Protein AF-A0A8T6QT27-F1 (afdb_monomer_lite)

Structure (mmCIF, N/CA/C/O backbone):
data_AF-A0A8T6QT27-F1
#
_entry.id   AF-A0A8T6QT27-F1
#
loop_
_atom_site.group_PDB
_atom_site.id
_atom_site.type_symbol
_atom_site.label_atom_id
_atom_site.label_alt_id
_atom_site.label_comp_id
_atom_site.label_asym_id
_atom_site.label_entity_id
_atom_site.label_seq_id
_atom_site.pdbx_PDB_ins_code
_atom_site.Cartn_x
_atom_site.Cartn_y
_atom_site.Cartn_z
_atom_site.occupancy
_atom_site.B_iso_or_equiv
_atom_site.auth_seq_id
_atom_site.auth_comp_id
_atom_site.auth_asym_id
_atom_site.auth_atom_id
_atom_site.pdbx_PDB_model_num
ATOM 1 N N . MET A 1 1 ? -7.732 -3.650 26.384 1.00 72.56 1 MET A N 1
ATOM 2 C CA . MET A 1 1 ? -8.186 -2.260 26.116 1.00 72.56 1 MET A CA 1
ATOM 3 C C . MET A 1 1 ? -8.159 -1.444 27.414 1.00 72.56 1 MET A C 1
ATOM 5 O O . MET A 1 1 ? -8.272 -2.028 28.480 1.00 72.56 1 MET A O 1
ATOM 9 N N . LYS A 1 2 ? -7.944 -0.125 27.357 1.00 76.12 2 LYS A N 1
ATOM 10 C CA . LYS A 1 2 ? -8.018 0.830 28.473 1.00 76.12 2 LYS A CA 1
ATOM 11 C C . LYS A 1 2 ? -8.225 2.228 27.886 1.00 76.12 2 LYS A C 1
ATOM 13 O O . LYS A 1 2 ? -7.439 2.630 27.042 1.00 76.12 2 LYS A O 1
ATOM 18 N N . LEU A 1 3 ? -9.255 2.951 28.309 1.00 80.00 3 LEU A N 1
ATOM 19 C CA . LEU A 1 3 ? -9.543 4.327 27.886 1.00 80.00 3 LEU A CA 1
ATOM 20 C C . LEU A 1 3 ? -9.764 5.151 29.152 1.00 80.00 3 LEU A C 1
ATOM 22 O O . LEU A 1 3 ? -10.792 4.970 29.795 1.00 80.00 3 LEU A O 1
ATOM 26 N N . THR A 1 4 ? -8.798 5.966 29.578 1.00 79.12 4 THR A N 1
ATOM 27 C CA . THR A 1 4 ? -8.901 6.701 30.861 1.00 79.12 4 THR A CA 1
ATOM 28 C C . THR A 1 4 ? -8.690 8.197 30.746 1.00 79.12 4 THR A C 1
ATOM 30 O O . THR A 1 4 ? -9.010 8.914 31.689 1.00 79.12 4 THR A O 1
ATOM 33 N N . VAL A 1 5 ? -8.149 8.672 29.626 1.00 84.44 5 VAL A N 1
ATOM 34 C CA . VAL A 1 5 ? -7.859 10.090 29.416 1.00 84.44 5 VAL A CA 1
ATOM 35 C C . VAL A 1 5 ? -8.582 10.543 28.154 1.00 84.44 5 VAL A C 1
ATOM 37 O O . VAL A 1 5 ? -8.093 10.280 27.051 1.00 84.44 5 VAL A O 1
ATOM 40 N N . PRO A 1 6 ? -9.759 11.173 28.291 1.00 86.50 6 PRO A N 1
ATOM 41 C CA . PRO A 1 6 ? -10.411 11.817 27.166 1.00 86.50 6 PRO A CA 1
ATOM 42 C C . PRO A 1 6 ? -9.503 12.870 26.526 1.00 86.50 6 PRO A C 1
ATOM 44 O O . PRO A 1 6 ? -8.770 13.567 27.227 1.00 86.50 6 PRO A O 1
ATOM 47 N N . PHE A 1 7 ? -9.562 12.971 25.202 1.00 87.44 7 PHE A N 1
ATOM 48 C CA . PHE A 1 7 ? -8.917 14.021 24.424 1.00 87.44 7 PHE A CA 1
ATOM 49 C C . PHE A 1 7 ? -9.513 15.388 24.778 1.00 87.44 7 PHE A C 1
ATOM 51 O O . PHE A 1 7 ? -8.770 16.302 25.126 1.00 87.44 7 PHE A O 1
ATOM 58 N N . ASP A 1 8 ? -10.848 15.471 24.813 1.00 85.44 8 ASP A N 1
ATOM 59 C CA . ASP A 1 8 ? -11.592 16.618 25.330 1.00 85.44 8 ASP A CA 1
ATOM 60 C C . ASP A 1 8 ? -12.224 16.316 26.696 1.00 85.44 8 ASP A C 1
ATOM 62 O O . ASP A 1 8 ? -12.754 15.221 26.913 1.00 85.44 8 ASP A O 1
ATOM 66 N N . PRO A 1 9 ? -12.229 17.283 27.633 1.00 82.62 9 PRO A N 1
ATOM 67 C CA . PRO A 1 9 ? -12.787 17.082 28.970 1.00 82.62 9 PRO A CA 1
ATOM 68 C C . PRO A 1 9 ? -14.322 16.997 28.986 1.00 82.62 9 PRO A C 1
ATOM 70 O O . PRO A 1 9 ? -14.893 16.508 29.962 1.00 82.62 9 PRO A O 1
ATOM 73 N N . ALA A 1 10 ? -14.990 17.479 27.936 1.00 86.94 10 ALA A N 1
ATOM 74 C CA . ALA A 1 10 ? -16.438 17.413 27.773 1.00 86.94 10 ALA A CA 1
ATOM 75 C C . ALA A 1 10 ? -16.808 16.354 26.719 1.00 86.94 10 ALA A C 1
ATOM 77 O O . ALA A 1 10 ? -16.081 16.214 25.734 1.00 86.94 10 ALA A O 1
ATOM 78 N N . PRO A 1 11 ? -17.920 15.619 26.899 1.00 85.19 11 PRO A N 1
ATOM 79 C CA . PRO A 1 11 ? -18.416 14.731 25.862 1.00 85.19 11 PRO A CA 1
ATOM 80 C C . PRO A 1 11 ? -19.034 15.522 24.705 1.00 85.19 11 PRO A C 1
ATOM 82 O O . PRO A 1 11 ? -19.405 16.688 24.857 1.00 85.19 11 PRO A O 1
ATOM 85 N N . ASP A 1 12 ? -19.214 14.854 23.571 1.00 85.94 12 ASP A N 1
ATOM 86 C CA . ASP A 1 12 ? -20.030 15.364 22.476 1.00 85.94 12 ASP A CA 1
ATOM 87 C C . ASP A 1 12 ? -21.536 15.365 22.803 1.00 85.94 12 ASP A C 1
ATOM 89 O O . ASP A 1 12 ? -21.972 14.983 23.895 1.00 85.94 12 ASP A O 1
ATOM 93 N N . ALA A 1 13 ? -22.347 15.810 21.837 1.00 86.56 13 ALA A N 1
ATOM 94 C CA . ALA A 1 13 ? -23.792 15.965 21.992 1.00 86.56 13 ALA A CA 1
ATOM 95 C C . ALA A 1 13 ? -24.529 14.667 22.378 1.00 86.56 13 ALA A C 1
ATOM 97 O O . ALA A 1 13 ? -25.585 14.741 23.007 1.00 86.56 13 ALA A O 1
ATOM 98 N N . ASP A 1 14 ? -23.968 13.495 22.064 1.00 83.12 14 ASP A N 1
ATOM 99 C CA . ASP A 1 14 ? -24.562 12.194 22.388 1.00 83.12 14 ASP A CA 1
ATOM 100 C C . ASP A 1 14 ? -23.970 11.575 23.670 1.00 83.12 14 ASP A C 1
ATOM 102 O O . ASP A 1 14 ? -24.272 10.427 24.018 1.00 83.12 14 ASP A O 1
ATOM 106 N N . GLY A 1 15 ? -23.107 12.307 24.384 1.00 82.75 15 GLY A N 1
ATOM 107 C CA . GLY A 1 15 ? -22.479 11.849 25.622 1.00 82.75 15 GLY A CA 1
ATOM 108 C C . GLY A 1 15 ? -21.240 10.968 25.420 1.00 82.75 15 GLY A C 1
ATOM 109 O O . GLY A 1 15 ? -20.863 10.236 26.343 1.00 82.75 15 GLY A O 1
ATOM 110 N N . TYR A 1 16 ? -20.615 10.992 24.239 1.00 83.38 16 TYR A N 1
ATOM 111 C CA . TYR A 1 16 ? -19.397 10.228 23.958 1.00 83.38 16 TYR A CA 1
ATOM 112 C C . TYR A 1 16 ? -18.141 11.072 24.158 1.00 83.38 16 TYR A C 1
ATOM 114 O O . TYR A 1 16 ? -18.131 12.276 23.935 1.00 83.38 16 TYR A O 1
ATOM 122 N N . TYR A 1 17 ? -17.061 10.406 24.545 1.00 85.38 17 TYR A N 1
ATOM 123 C CA . TYR A 1 17 ? -15.728 10.974 24.673 1.00 85.38 17 TYR A CA 1
ATOM 124 C C . TYR A 1 17 ? -14.826 10.417 23.578 1.00 85.38 17 TYR A C 1
ATOM 126 O O . TYR A 1 17 ? -14.974 9.271 23.147 1.00 85.38 17 TYR A O 1
ATOM 134 N N . TYR A 1 18 ? -13.849 11.215 23.172 1.00 86.81 18 TYR A N 1
ATOM 135 C CA . TYR A 1 18 ? -12.804 10.791 22.252 1.00 86.81 18 TYR A CA 1
ATOM 136 C C . TYR A 1 18 ? -11.544 10.446 23.026 1.00 86.81 18 TYR A C 1
ATOM 138 O O . TYR A 1 18 ? -11.188 11.138 23.975 1.00 86.81 18 TYR A O 1
ATOM 146 N N . PHE A 1 19 ? -10.858 9.383 22.632 1.00 85.88 19 PHE A N 1
ATOM 147 C CA . PHE A 1 19 ? -9.647 8.919 23.294 1.00 85.88 19 PHE A CA 1
ATOM 148 C C . PHE A 1 19 ? -8.534 8.788 22.267 1.00 85.88 19 PHE A C 1
ATOM 150 O O . PHE A 1 19 ? -8.520 7.856 21.461 1.00 85.88 19 PHE A O 1
ATOM 157 N N . ALA A 1 20 ? -7.595 9.730 22.314 1.00 87.12 20 ALA A N 1
ATOM 158 C CA . ALA A 1 20 ? -6.450 9.745 21.420 1.00 87.12 20 ALA A CA 1
ATOM 159 C C . ALA A 1 20 ? -5.569 8.502 21.612 1.00 87.12 20 ALA A C 1
ATOM 161 O O . ALA A 1 20 ? -5.344 8.038 22.742 1.00 87.12 20 ALA A O 1
ATOM 162 N N . GLN A 1 21 ? -5.040 7.992 20.501 1.00 81.69 21 GLN A N 1
ATOM 163 C CA . GLN A 1 21 ? -3.979 6.993 20.499 1.00 81.69 21 GLN A CA 1
ATOM 164 C C . GLN A 1 21 ? -2.706 7.586 21.130 1.00 81.69 21 GLN A C 1
ATOM 166 O O . GLN A 1 21 ? -2.550 8.804 21.222 1.00 81.69 21 GLN A O 1
ATOM 171 N N . LYS A 1 22 ? -1.792 6.728 21.605 1.00 80.19 22 LYS A N 1
ATOM 172 C CA . LYS A 1 22 ? -0.480 7.115 22.174 1.00 80.19 22 LYS A CA 1
ATOM 173 C C . LYS A 1 22 ? -0.549 8.037 23.411 1.00 80.19 22 LYS A C 1
ATOM 175 O O . LYS A 1 22 ? 0.484 8.480 23.904 1.00 80.19 22 LYS A O 1
ATOM 180 N N . THR A 1 23 ? -1.738 8.280 23.967 1.00 84.94 23 THR A N 1
ATOM 181 C CA . THR A 1 23 ? -1.926 9.026 25.218 1.00 84.94 23 THR A CA 1
ATOM 182 C C . THR A 1 23 ? -1.753 8.095 26.411 1.00 84.94 23 THR A C 1
ATOM 184 O O . THR A 1 23 ? -2.409 7.058 26.498 1.00 84.94 23 THR A O 1
ATOM 187 N N . ALA A 1 24 ? -0.893 8.465 27.363 1.00 86.19 24 ALA A N 1
ATOM 188 C CA . ALA A 1 24 ? -0.682 7.680 28.575 1.00 86.19 24 ALA A CA 1
ATOM 189 C C . ALA A 1 24 ? -2.013 7.444 29.316 1.00 86.19 24 ALA A C 1
ATOM 191 O O . ALA A 1 24 ? -2.702 8.385 29.697 1.00 86.19 24 ALA A O 1
ATOM 192 N N . GLY A 1 25 ? -2.377 6.174 29.512 1.00 81.12 25 GLY A N 1
ATOM 193 C CA . GLY A 1 25 ? -3.669 5.772 30.083 1.00 81.12 25 GLY A CA 1
ATOM 194 C C . GLY A 1 25 ? -4.683 5.271 29.050 1.00 81.12 25 GLY A C 1
ATOM 195 O O . GLY A 1 25 ? -5.559 4.487 29.411 1.00 81.12 25 GLY A O 1
ATOM 196 N N . ASN A 1 26 ? -4.506 5.606 27.771 1.00 82.19 26 ASN A N 1
ATOM 197 C CA . ASN A 1 26 ? -5.257 5.026 26.664 1.00 82.19 26 ASN A CA 1
ATOM 198 C C . ASN A 1 26 ? -4.421 3.906 26.020 1.00 82.19 26 ASN A C 1
ATOM 200 O O . ASN A 1 26 ? -3.395 4.161 25.397 1.00 82.19 26 ASN A O 1
ATOM 204 N N . ALA A 1 27 ? -4.845 2.655 26.187 1.00 79.62 27 ALA A N 1
ATOM 205 C CA . ALA A 1 27 ? -4.229 1.470 25.599 1.00 79.62 27 ALA A CA 1
ATOM 206 C C . ALA A 1 27 ? -5.289 0.650 24.860 1.00 79.62 27 ALA A C 1
ATOM 208 O O . ALA A 1 27 ? -6.050 -0.115 25.451 1.00 79.62 27 ALA A O 1
ATOM 209 N N . TRP A 1 28 ? -5.354 0.815 23.553 1.00 78.50 28 TRP A N 1
ATOM 210 C CA . TRP A 1 28 ? -6.269 0.099 22.680 1.00 78.50 28 TRP A CA 1
ATOM 211 C C . TRP A 1 28 ? -5.561 -0.125 21.349 1.00 78.50 28 TRP A C 1
ATOM 213 O O . TRP A 1 28 ? -4.724 0.676 20.938 1.00 78.50 28 TRP A O 1
ATOM 223 N N . GLN A 1 29 ? -5.847 -1.259 20.730 1.00 77.06 29 GLN A N 1
ATOM 224 C CA . GLN A 1 29 ? -5.268 -1.668 19.461 1.00 77.06 29 GLN A CA 1
ATOM 225 C C . GLN A 1 29 ? -6.265 -2.583 18.768 1.00 77.06 29 GLN A C 1
ATOM 227 O O . GLN A 1 29 ? -6.989 -3.321 19.452 1.00 77.06 29 GLN A O 1
ATOM 232 N N . ALA A 1 30 ? -6.287 -2.536 17.438 1.00 83.25 30 ALA A N 1
ATOM 233 C CA . ALA A 1 30 ? -6.953 -3.551 16.641 1.00 83.25 30 ALA A CA 1
ATOM 234 C C . ALA A 1 30 ? -6.413 -4.947 16.994 1.00 83.25 30 ALA A C 1
ATOM 236 O O . ALA A 1 30 ? -5.316 -5.104 17.548 1.00 83.25 30 ALA A O 1
ATOM 237 N N . GLY A 1 31 ? -7.210 -5.968 16.689 1.00 85.88 31 GLY A N 1
ATOM 238 C CA . GLY A 1 31 ? -6.728 -7.336 16.692 1.00 85.88 31 GLY A CA 1
ATOM 239 C C . GLY A 1 31 ? -5.493 -7.429 15.804 1.00 85.88 31 GLY A C 1
ATOM 240 O O . GLY A 1 31 ? -5.445 -6.845 14.728 1.00 85.88 31 GLY A O 1
ATOM 241 N N . ASN A 1 32 ? -4.491 -8.154 16.272 1.00 89.62 32 ASN A N 1
ATOM 242 C CA . ASN A 1 32 ? -3.327 -8.518 15.485 1.00 89.62 32 ASN A CA 1
ATOM 243 C C . ASN A 1 32 ? -3.025 -9.985 15.763 1.00 89.62 32 ASN A C 1
ATOM 245 O O . ASN A 1 32 ? -3.330 -10.504 16.841 1.00 89.62 32 ASN A O 1
ATOM 249 N N . VAL A 1 33 ? -2.460 -10.648 14.768 1.00 91.00 33 VAL A N 1
ATOM 250 C CA . VAL A 1 33 ? -2.035 -12.034 14.866 1.00 91.00 33 VAL A CA 1
ATOM 251 C C . VAL A 1 33 ? -0.704 -12.158 14.149 1.00 91.00 33 VAL A C 1
ATOM 253 O O . VAL A 1 33 ? -0.487 -11.551 13.103 1.00 91.00 33 VAL A O 1
ATOM 256 N N . GLN A 1 34 ? 0.206 -12.926 14.734 1.00 90.69 34 GLN A N 1
ATOM 257 C CA . GLN A 1 34 ? 1.391 -13.351 14.013 1.00 90.69 34 GLN A CA 1
ATOM 258 C C . GLN A 1 34 ? 0.976 -14.473 13.062 1.00 90.69 34 GLN A C 1
ATOM 260 O O . GLN A 1 34 ? 0.473 -15.504 13.515 1.00 90.69 34 GLN A O 1
ATOM 265 N N . ALA A 1 35 ? 1.181 -14.274 11.761 1.00 87.44 35 ALA A N 1
ATOM 266 C CA . ALA A 1 35 ? 0.900 -15.302 10.771 1.00 87.44 35 ALA A CA 1
ATOM 267 C C . ALA A 1 35 ? 1.712 -16.574 11.079 1.00 87.44 35 ALA A C 1
ATOM 269 O O . ALA A 1 35 ? 2.922 -16.524 11.307 1.00 87.44 35 ALA A O 1
ATOM 270 N N . MET A 1 36 ? 1.024 -17.716 11.124 1.00 86.06 36 MET A N 1
ATOM 271 C CA . MET A 1 36 ? 1.624 -19.032 11.394 1.00 86.06 36 MET A CA 1
ATOM 272 C C . MET A 1 36 ? 1.970 -19.799 10.107 1.00 86.06 36 MET A C 1
ATOM 274 O O . MET A 1 36 ? 2.611 -20.846 10.168 1.00 86.06 36 MET A O 1
ATOM 278 N N . ALA A 1 37 ? 1.533 -19.279 8.962 1.00 89.69 37 ALA A N 1
ATOM 279 C CA . ALA A 1 37 ? 1.768 -19.773 7.612 1.00 89.69 37 ALA A CA 1
ATOM 280 C C . ALA A 1 37 ? 2.009 -18.567 6.681 1.00 89.69 37 ALA A C 1
ATOM 282 O O . ALA A 1 37 ? 1.710 -17.442 7.095 1.00 89.69 37 ALA A O 1
ATOM 283 N N . PRO A 1 38 ? 2.549 -18.773 5.463 1.00 92.00 38 PRO A N 1
ATOM 284 C CA . PRO A 1 38 ? 2.627 -17.713 4.463 1.00 92.00 38 PRO A CA 1
ATOM 285 C C . PRO A 1 38 ? 1.267 -17.051 4.229 1.00 92.00 38 PRO A C 1
ATOM 287 O O . PRO A 1 38 ? 0.246 -17.738 4.197 1.00 92.00 38 PRO A O 1
ATOM 290 N N . VAL A 1 39 ? 1.271 -15.728 4.084 1.00 94.81 39 VAL A N 1
ATOM 291 C CA . VAL A 1 39 ? 0.077 -14.920 3.825 1.00 94.81 39 VAL A CA 1
ATOM 292 C C . VAL A 1 39 ? -0.023 -14.662 2.326 1.00 94.81 39 VAL A C 1
ATOM 294 O O . VAL A 1 39 ? 0.933 -14.195 1.703 1.00 94.81 39 VAL A O 1
ATOM 297 N N . VAL A 1 40 ? -1.178 -14.963 1.745 1.00 96.19 40 VAL A N 1
ATOM 298 C CA . VAL A 1 40 ? -1.521 -14.517 0.393 1.00 96.19 40 VAL A CA 1
ATOM 299 C C . VAL A 1 40 ? -2.234 -13.183 0.537 1.00 96.19 40 VAL A C 1
ATOM 301 O O . VAL A 1 40 ? -3.135 -13.055 1.356 1.00 96.19 40 VAL A O 1
ATOM 304 N N . VAL A 1 41 ? -1.798 -12.174 -0.209 1.00 97.12 41 VAL A N 1
ATOM 305 C CA . VAL A 1 41 ? -2.492 -10.885 -0.237 1.00 97.12 41 VAL A CA 1
ATOM 306 C C . VAL A 1 41 ? -3.670 -10.994 -1.196 1.00 97.12 41 VAL A C 1
ATOM 308 O O . VAL A 1 41 ? -3.483 -11.333 -2.364 1.00 97.12 41 VAL A O 1
ATOM 311 N N . ASP A 1 42 ? -4.868 -10.670 -0.728 1.00 97.38 42 ASP A N 1
ATOM 312 C CA . ASP A 1 42 ? -6.071 -10.647 -1.562 1.00 97.38 42 ASP A CA 1
ATOM 313 C C . ASP A 1 42 ? -6.278 -9.285 -2.216 1.00 97.38 42 ASP A C 1
ATOM 315 O O . ASP A 1 42 ? -6.715 -9.220 -3.362 1.00 97.38 42 ASP A O 1
ATOM 319 N N . TRP A 1 43 ? -5.933 -8.202 -1.513 1.00 96.62 43 TRP A N 1
ATOM 320 C CA . TRP A 1 43 ? -6.158 -6.837 -1.985 1.00 96.62 43 TRP A CA 1
ATOM 321 C C . TRP A 1 43 ? -4.947 -5.936 -1.770 1.00 96.62 43 TRP A C 1
ATOM 323 O O . TRP A 1 43 ? -4.292 -5.976 -0.725 1.00 96.62 43 TRP A O 1
ATOM 333 N N . VAL A 1 44 ? -4.695 -5.078 -2.754 1.00 95.19 44 VAL A N 1
ATOM 334 C CA . VAL A 1 44 ? -3.728 -3.986 -2.685 1.00 95.19 44 VAL A CA 1
ATOM 335 C C . VAL A 1 44 ? -4.453 -2.665 -2.915 1.00 95.19 44 VAL A C 1
ATOM 337 O O . VAL A 1 44 ? -5.100 -2.476 -3.941 1.00 95.19 44 VAL A O 1
ATOM 340 N N . ASP A 1 45 ? -4.303 -1.761 -1.959 1.00 93.25 45 ASP A N 1
ATOM 341 C CA . ASP A 1 45 ? -4.732 -0.363 -2.024 1.00 93.25 45 ASP A CA 1
ATOM 342 C C . ASP A 1 45 ? -3.466 0.471 -2.257 1.00 93.25 45 ASP A C 1
ATOM 344 O O . ASP A 1 45 ? -2.530 0.398 -1.453 1.00 93.25 45 ASP A O 1
ATOM 348 N N . ILE A 1 46 ? -3.372 1.174 -3.387 1.00 89.25 46 ILE A N 1
ATOM 349 C CA . ILE A 1 46 ? -2.160 1.920 -3.783 1.00 89.25 46 ILE A CA 1
ATOM 350 C C . ILE A 1 46 ? -2.274 3.420 -3.475 1.00 89.25 46 ILE A C 1
ATOM 352 O O . ILE A 1 46 ? -1.330 4.179 -3.712 1.00 89.25 46 ILE A O 1
ATOM 356 N N . GLY A 1 47 ? -3.412 3.832 -2.921 1.00 82.62 47 GLY A N 1
ATOM 357 C CA . GLY A 1 47 ? -3.736 5.176 -2.492 1.00 82.62 47 GLY A CA 1
ATOM 358 C C . GLY A 1 47 ? -3.886 6.211 -3.611 1.00 82.62 47 GLY A C 1
ATOM 359 O O . GLY A 1 47 ? -3.202 6.207 -4.642 1.00 82.62 47 GLY A O 1
ATOM 360 N N . ASP A 1 48 ? -4.673 7.244 -3.299 1.00 71.25 48 ASP A N 1
ATOM 361 C CA . ASP A 1 48 ? -5.015 8.362 -4.189 1.00 71.25 48 ASP A CA 1
ATOM 362 C C . ASP A 1 48 ? -3.815 9.017 -4.899 1.00 71.25 48 ASP A C 1
ATOM 364 O O . ASP A 1 48 ? -3.907 9.530 -6.024 1.00 71.25 48 ASP A O 1
ATOM 368 N N . ALA A 1 49 ? -2.664 9.074 -4.220 1.00 69.12 49 ALA A N 1
ATOM 369 C CA . ALA A 1 49 ? -1.469 9.733 -4.737 1.00 69.12 49 ALA A CA 1
ATOM 370 C C . ALA A 1 49 ? -0.900 9.021 -5.973 1.00 69.12 49 ALA A C 1
ATOM 372 O O . ALA A 1 49 ? -0.351 9.682 -6.859 1.00 69.12 49 ALA A O 1
ATOM 373 N N . MET A 1 50 ? -1.040 7.697 -6.037 1.00 78.75 50 MET A N 1
ATOM 374 C CA . MET A 1 50 ? -0.594 6.879 -7.161 1.00 78.75 50 MET A CA 1
ATOM 375 C C . MET A 1 50 ? -1.741 6.580 -8.129 1.00 78.75 50 MET A C 1
ATOM 377 O O . MET A 1 50 ? -1.512 6.588 -9.341 1.00 78.75 50 MET A O 1
ATOM 381 N N . GLU A 1 51 ? -2.970 6.425 -7.630 1.00 72.69 51 GLU A N 1
ATOM 382 C CA . GLU A 1 51 ? -4.172 6.180 -8.439 1.00 72.69 51 GLU A CA 1
ATOM 383 C C . GLU A 1 51 ? -4.505 7.329 -9.390 1.00 72.69 51 GLU A C 1
ATOM 385 O O . GLU A 1 51 ? -4.684 7.105 -10.590 1.00 72.69 51 GLU A O 1
ATOM 390 N N . SER A 1 52 ? -4.587 8.561 -8.875 1.00 68.50 52 SER A N 1
ATOM 391 C CA . SER A 1 52 ? -5.291 9.642 -9.583 1.00 68.50 52 SER A CA 1
ATOM 392 C C . SER A 1 52 ? -4.627 11.015 -9.495 1.00 68.50 52 SER A C 1
ATOM 394 O O . SER A 1 52 ? -4.958 11.913 -10.267 1.00 68.50 52 SER A O 1
ATOM 396 N N . SER A 1 53 ? -3.662 11.212 -8.593 1.00 70.94 53 SER A N 1
ATOM 397 C CA . SER A 1 53 ? -3.016 12.520 -8.451 1.00 70.94 53 SER A CA 1
ATOM 398 C C . SER A 1 53 ? -2.036 12.811 -9.595 1.00 70.94 53 SER A C 1
ATOM 400 O O . SER A 1 53 ? -1.170 11.971 -9.870 1.00 70.94 53 SER A O 1
ATOM 402 N N . PRO A 1 54 ? -2.068 14.014 -10.206 1.00 72.38 54 PRO A N 1
ATOM 403 C CA . PRO A 1 54 ? -1.115 14.366 -11.243 1.00 72.38 54 PRO A CA 1
ATOM 404 C C . PRO A 1 54 ? 0.321 14.406 -10.749 1.00 72.38 54 PRO A C 1
ATOM 406 O O . PRO A 1 54 ? 0.664 15.201 -9.861 1.00 72.38 54 PRO A O 1
ATOM 409 N N . VAL A 1 55 ? 1.185 13.598 -11.366 1.00 80.62 55 VAL A N 1
ATOM 410 C CA . VAL A 1 55 ? 2.613 13.622 -11.050 1.00 80.62 55 VAL A CA 1
ATOM 411 C C . VAL A 1 55 ? 3.219 14.890 -11.635 1.00 80.62 55 VAL A C 1
ATOM 413 O O . VAL A 1 55 ? 3.106 15.192 -12.821 1.00 80.62 55 VAL A O 1
ATOM 416 N N . LYS A 1 56 ? 3.883 15.668 -10.782 1.00 83.12 56 LYS A N 1
ATOM 417 C CA . LYS A 1 56 ? 4.522 16.927 -11.171 1.00 83.12 56 LYS A CA 1
ATOM 418 C C . LYS A 1 56 ? 6.026 16.798 -11.026 1.00 83.12 56 LYS A C 1
ATOM 420 O O . LYS A 1 56 ? 6.523 16.462 -9.951 1.00 83.12 56 LYS A O 1
ATOM 425 N N . LEU A 1 57 ? 6.745 17.142 -12.090 1.00 87.00 57 LEU A N 1
ATOM 426 C CA . LEU A 1 57 ? 8.201 17.164 -12.088 1.00 87.00 57 LEU A CA 1
ATOM 427 C C . LEU A 1 57 ? 8.742 17.997 -10.912 1.00 87.00 57 LEU A C 1
ATOM 429 O O . LEU A 1 57 ? 8.276 19.110 -10.648 1.00 87.00 57 LEU A O 1
ATOM 433 N N . GLY A 1 58 ? 9.710 17.444 -10.179 1.00 85.62 58 GLY A N 1
ATOM 434 C CA . GLY A 1 58 ? 10.332 18.085 -9.020 1.00 85.62 58 GLY A CA 1
ATOM 435 C C . GLY A 1 58 ? 9.451 18.196 -7.769 1.00 85.62 58 GLY A C 1
ATOM 436 O O . GLY A 1 58 ? 9.925 18.708 -6.750 1.00 85.62 58 GLY A O 1
ATOM 437 N N . ARG A 1 59 ? 8.194 17.731 -7.804 1.00 85.38 59 ARG A N 1
ATOM 438 C CA . ARG A 1 59 ? 7.341 17.621 -6.614 1.00 85.38 59 ARG A CA 1
ATOM 439 C C . ARG A 1 59 ? 7.520 16.261 -5.962 1.00 85.38 59 ARG A C 1
ATOM 441 O O . ARG A 1 59 ? 7.813 15.270 -6.624 1.00 85.38 59 ARG A O 1
ATOM 448 N N . PHE A 1 60 ? 7.348 16.255 -4.646 1.00 86.75 60 PHE A N 1
ATOM 449 C CA . PHE A 1 60 ? 7.306 15.020 -3.889 1.00 86.75 60 PHE A CA 1
ATOM 450 C C . PHE A 1 60 ? 6.049 14.235 -4.245 1.00 86.75 60 PHE A C 1
ATOM 452 O O . PHE A 1 60 ? 4.965 14.814 -4.327 1.00 86.75 60 PHE A O 1
ATOM 459 N N . VAL A 1 61 ? 6.227 12.937 -4.446 1.00 85.06 61 VAL A N 1
ATOM 460 C CA . VAL A 1 61 ? 5.164 11.967 -4.679 1.00 85.06 61 VAL A CA 1
ATOM 461 C C . VAL A 1 61 ? 5.160 11.012 -3.497 1.00 85.06 61 VAL A C 1
ATOM 463 O O . VAL A 1 61 ? 6.216 10.569 -3.037 1.00 85.06 61 VAL A O 1
ATOM 466 N N . ARG A 1 62 ? 3.965 10.743 -2.979 1.00 85.88 62 ARG A N 1
ATOM 467 C CA . ARG A 1 62 ? 3.759 9.749 -1.934 1.00 85.88 62 ARG A CA 1
ATOM 468 C C . ARG A 1 62 ? 3.689 8.389 -2.616 1.00 85.88 62 ARG A C 1
ATOM 470 O O . ARG A 1 62 ? 2.813 8.180 -3.446 1.00 85.88 62 ARG A O 1
ATOM 477 N N . LEU A 1 63 ? 4.659 7.535 -2.316 1.00 89.38 63 LEU A N 1
ATOM 478 C CA . LEU A 1 63 ? 4.728 6.169 -2.821 1.00 89.38 63 LEU A CA 1
ATOM 479 C C . LEU A 1 63 ? 4.455 5.252 -1.642 1.00 89.38 63 LEU A C 1
ATOM 481 O O . LEU A 1 63 ? 5.336 5.040 -0.805 1.00 89.38 63 LEU A O 1
ATOM 485 N N . GLU A 1 64 ? 3.209 4.817 -1.542 1.00 89.5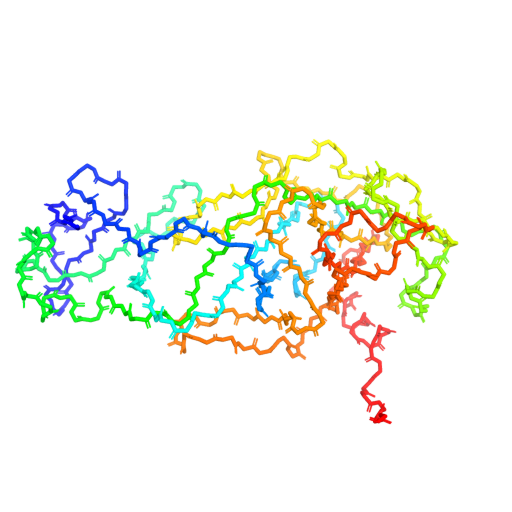0 64 GLU A N 1
ATOM 486 C CA . GLU A 1 64 ? 2.697 4.036 -0.430 1.00 89.50 64 GLU A CA 1
ATOM 487 C C . GLU A 1 64 ? 1.641 3.059 -0.925 1.00 89.50 64 GLU A C 1
ATOM 489 O O . GLU A 1 64 ? 0.940 3.351 -1.883 1.00 89.50 64 GLU A O 1
ATOM 494 N N . LEU A 1 65 ? 1.515 1.924 -0.250 1.00 92.31 65 LEU A N 1
ATOM 495 C CA . LEU A 1 65 ? 0.454 0.957 -0.488 1.00 92.31 65 LEU A CA 1
ATOM 496 C C . LEU A 1 65 ? 0.072 0.247 0.809 1.00 92.31 65 LEU A C 1
ATOM 498 O O . LEU A 1 65 ? 0.897 0.068 1.710 1.00 92.31 65 LEU A O 1
ATOM 502 N N . ALA A 1 66 ? -1.168 -0.210 0.894 1.00 94.25 66 ALA A N 1
ATOM 503 C CA . ALA A 1 66 ? -1.651 -1.083 1.947 1.00 94.25 66 ALA A CA 1
ATOM 504 C C . ALA A 1 66 ? -1.976 -2.462 1.363 1.00 94.25 66 ALA A C 1
ATOM 506 O O . ALA A 1 66 ? -2.694 -2.592 0.375 1.00 94.25 66 ALA A O 1
ATOM 507 N N . LEU A 1 67 ? -1.428 -3.500 1.992 1.00 96.12 67 LEU A N 1
ATOM 508 C CA . LEU A 1 67 ? -1.679 -4.896 1.639 1.00 96.12 67 LEU A CA 1
ATOM 509 C C . LEU A 1 67 ? -2.749 -5.449 2.567 1.00 96.12 67 LEU A C 1
ATOM 511 O O . LEU A 1 67 ? -2.662 -5.212 3.772 1.00 96.12 67 LEU A O 1
ATOM 515 N N . TYR A 1 68 ? -3.701 -6.216 2.047 1.00 96.88 68 TYR A N 1
ATOM 516 C CA . TYR A 1 68 ? -4.762 -6.812 2.848 1.00 96.88 68 TYR A CA 1
ATOM 517 C C . TYR A 1 68 ? -4.954 -8.297 2.553 1.00 96.88 68 TYR A C 1
ATOM 519 O O . TYR A 1 68 ? -4.911 -8.738 1.408 1.00 96.88 68 TYR A O 1
ATOM 527 N N . ASP A 1 69 ? -5.209 -9.035 3.626 1.00 96.12 69 ASP A N 1
ATOM 528 C CA . ASP A 1 69 ? -5.668 -10.422 3.628 1.00 96.12 69 ASP A CA 1
ATOM 529 C C . ASP A 1 69 ? -7.159 -10.436 3.992 1.00 96.12 69 ASP A C 1
ATOM 531 O O . ASP A 1 69 ? -7.592 -9.724 4.915 1.00 96.12 69 ASP A O 1
ATOM 535 N N . GLN A 1 70 ? -7.946 -11.212 3.252 1.00 95.75 70 GLN A N 1
ATOM 536 C CA . GLN A 1 70 ? -9.350 -11.460 3.518 1.00 95.75 70 GLN A CA 1
ATOM 537 C C . GLN A 1 70 ? -9.493 -12.654 4.467 1.00 95.75 70 GLN A C 1
ATOM 539 O O . GLN A 1 70 ? -9.283 -13.817 4.142 1.00 95.75 70 GLN A O 1
ATOM 544 N N . LEU A 1 71 ? -9.960 -12.357 5.671 1.00 93.94 71 LEU A N 1
ATOM 545 C CA . LEU A 1 71 ? -10.012 -13.292 6.777 1.00 93.94 71 LEU A CA 1
ATOM 546 C C . LEU A 1 71 ? -11.238 -14.210 6.712 1.00 93.94 71 LEU A C 1
ATOM 548 O O . LEU A 1 71 ? -12.380 -13.744 6.683 1.00 93.94 71 LEU A O 1
ATOM 552 N N . ASP A 1 72 ? -11.013 -15.514 6.878 1.00 92.38 72 ASP A N 1
ATOM 553 C CA . ASP A 1 72 ? -12.079 -16.492 7.154 1.00 92.38 72 ASP A CA 1
ATOM 554 C C . ASP A 1 72 ? -12.784 -16.217 8.494 1.00 92.38 72 ASP A C 1
ATOM 556 O O . ASP A 1 72 ? -13.993 -16.412 8.652 1.00 92.38 72 ASP A O 1
ATOM 560 N N . ALA A 1 73 ? -12.007 -15.782 9.489 1.00 92.38 73 ALA A N 1
ATOM 561 C CA . ALA A 1 73 ? -12.475 -15.437 10.823 1.00 92.38 73 ALA A CA 1
ATOM 562 C C . ALA A 1 73 ? -12.212 -13.946 11.083 1.00 92.38 73 ALA A C 1
ATOM 564 O O . ALA A 1 73 ? -11.051 -13.556 11.226 1.00 92.38 73 ALA A O 1
ATOM 565 N N . PRO A 1 74 ? -13.263 -13.112 11.185 1.00 93.06 74 PRO A N 1
ATOM 566 C CA . PRO A 1 74 ? -13.098 -11.681 11.383 1.00 93.06 74 PRO A CA 1
ATOM 567 C C . PRO A 1 74 ? -12.279 -11.315 12.625 1.00 93.06 74 PRO A C 1
ATOM 569 O O . PRO A 1 74 ? -12.347 -11.976 13.667 1.00 93.06 74 PRO A O 1
ATOM 572 N N . MET A 1 75 ? -11.550 -10.205 12.528 1.00 90.81 75 MET A N 1
ATOM 573 C CA . MET A 1 75 ? -10.757 -9.636 13.614 1.00 90.81 75 MET A CA 1
ATOM 574 C C . MET A 1 75 ? -11.360 -8.326 14.115 1.00 90.81 75 MET A C 1
ATOM 576 O O . MET A 1 75 ? -11.982 -7.562 13.379 1.00 90.81 75 MET A O 1
ATOM 580 N N . ARG A 1 76 ? -11.157 -8.031 15.403 1.00 88.00 76 ARG A N 1
ATOM 581 C CA . ARG A 1 76 ? -11.633 -6.779 16.001 1.00 88.00 76 ARG A CA 1
ATOM 582 C C . ARG A 1 76 ? -10.905 -5.583 15.385 1.00 88.00 76 ARG A C 1
ATOM 584 O O . ARG A 1 76 ? -9.698 -5.451 15.557 1.00 88.00 76 ARG A O 1
ATOM 591 N N . ALA A 1 77 ? -11.658 -4.658 14.815 1.00 86.88 77 ALA A N 1
ATOM 592 C CA . ALA A 1 77 ? -11.199 -3.350 14.373 1.00 86.88 77 ALA A CA 1
ATOM 593 C C . ALA A 1 77 ? -11.875 -2.229 15.177 1.00 86.88 77 ALA A C 1
ATOM 595 O O . ALA A 1 77 ? -12.820 -2.466 15.939 1.00 86.88 77 ALA A O 1
ATOM 596 N N . TYR A 1 78 ? -11.365 -1.008 15.023 1.00 84.31 78 TYR A N 1
ATOM 597 C CA . TYR A 1 78 ? -11.879 0.194 15.677 1.00 84.31 78 TYR A CA 1
ATOM 598 C C . TYR A 1 78 ? -12.260 1.223 14.623 1.00 84.31 78 TYR A C 1
ATOM 600 O O . TYR A 1 78 ? -11.547 1.394 13.639 1.00 84.31 78 TYR A O 1
ATOM 608 N N . THR A 1 79 ? -13.367 1.926 14.842 1.00 83.94 79 THR A N 1
ATOM 609 C CA . THR A 1 79 ? -13.703 3.105 14.044 1.00 83.94 79 THR A CA 1
ATOM 610 C C . THR A 1 79 ? -12.844 4.265 14.532 1.00 83.94 79 THR A C 1
ATOM 612 O O . THR A 1 79 ? -13.083 4.834 15.600 1.00 83.94 79 THR A O 1
ATOM 615 N N . MET A 1 80 ? -11.799 4.540 13.759 1.00 83.12 80 MET A N 1
ATOM 616 C CA . MET A 1 80 ? -10.850 5.621 13.984 1.00 83.12 80 MET A CA 1
ATOM 617 C C . MET A 1 80 ? -11.449 6.951 13.541 1.00 83.12 80 MET A C 1
ATOM 619 O O . MET A 1 80 ? -12.175 7.014 12.553 1.00 83.12 80 MET A O 1
ATOM 623 N N . THR A 1 81 ? -11.136 8.016 14.268 1.00 82.00 81 THR A N 1
ATOM 624 C CA . THR A 1 81 ? -11.478 9.379 13.866 1.00 82.00 81 THR A CA 1
ATOM 625 C C . THR A 1 81 ? -10.318 10.323 14.115 1.00 82.00 81 THR A C 1
ATOM 627 O O . THR A 1 81 ? -9.642 10.254 15.151 1.00 82.00 81 THR A O 1
ATOM 630 N N . GLN A 1 82 ? -10.141 11.256 13.184 1.00 84.81 82 GLN A N 1
ATOM 631 C CA . GLN A 1 82 ? -9.251 12.386 13.372 1.00 84.81 82 GLN A CA 1
ATOM 632 C C . GLN A 1 82 ? -9.843 13.281 14.466 1.00 84.81 82 GLN A C 1
ATOM 634 O O . GLN A 1 82 ? -11.029 13.609 14.437 1.00 84.81 82 GLN A O 1
ATOM 639 N N . LEU A 1 83 ? -9.036 13.618 15.467 1.00 84.38 83 LEU A N 1
ATOM 640 C CA . LEU A 1 83 ? -9.426 14.406 16.639 1.00 84.38 83 LEU A CA 1
ATOM 641 C C . LEU A 1 83 ? -8.894 15.838 16.586 1.00 84.38 83 LEU A C 1
ATOM 643 O O . LEU A 1 83 ? -9.471 16.729 17.200 1.00 84.38 83 LEU A O 1
ATOM 647 N N . SER A 1 84 ? -7.786 16.067 15.879 1.00 79.69 84 SER A N 1
ATOM 648 C CA . SER A 1 84 ? -7.226 17.403 15.680 1.00 79.69 84 SER A CA 1
ATOM 649 C C . SER A 1 84 ? -7.498 17.905 14.265 1.00 79.69 84 SER A C 1
ATOM 651 O O . SER A 1 84 ? -7.424 17.156 13.300 1.00 79.69 84 SER A O 1
ATOM 653 N N . GLU A 1 85 ? -7.723 19.209 14.114 1.00 72.56 85 GLU A N 1
ATOM 654 C CA . GLU A 1 85 ? -7.812 19.860 12.793 1.00 72.56 85 GLU A CA 1
ATOM 655 C C . GLU A 1 85 ? -6.457 19.890 12.050 1.00 72.56 85 GLU A C 1
ATOM 657 O O . GLU A 1 85 ? -6.371 20.327 10.905 1.00 72.56 85 GLU A O 1
ATOM 662 N N . GLN A 1 86 ? -5.373 19.451 12.702 1.00 63.66 86 GLN A N 1
ATOM 663 C CA . GLN A 1 86 ? -4.034 19.403 12.123 1.00 63.66 86 GLN A CA 1
ATOM 664 C C . GLN A 1 86 ? -3.828 18.089 11.372 1.00 63.66 86 GLN A C 1
ATOM 666 O O . GLN A 1 86 ? -3.937 17.018 11.960 1.00 63.66 86 GLN A O 1
ATOM 671 N N . THR A 1 87 ? -3.454 18.182 10.100 1.00 64.12 87 THR A N 1
ATOM 672 C CA . THR A 1 87 ? -3.009 17.048 9.280 1.00 64.12 87 THR A CA 1
ATOM 673 C C . THR A 1 87 ? -1.487 16.889 9.349 1.00 64.12 87 THR A C 1
ATOM 675 O O . THR A 1 87 ? -0.764 17.885 9.462 1.00 64.12 87 THR A O 1
ATOM 678 N N . GLY A 1 88 ? -0.976 15.664 9.205 1.00 62.19 88 GLY A N 1
ATOM 679 C CA . GLY A 1 88 ? 0.465 15.389 9.114 1.00 62.19 88 GLY A CA 1
ATOM 680 C C . GLY A 1 88 ? 1.087 14.882 10.426 1.00 62.19 88 GLY A C 1
ATOM 681 O O . GLY A 1 88 ? 0.415 14.212 11.199 1.00 62.19 88 GLY A O 1
ATOM 682 N N . PRO A 1 89 ? 2.368 15.172 10.732 1.00 58.88 89 PRO A N 1
ATOM 683 C CA . PRO A 1 89 ? 3.082 14.525 11.847 1.00 58.88 89 PRO A CA 1
ATOM 684 C C . PRO A 1 89 ? 2.487 14.753 13.248 1.00 58.88 89 PRO A C 1
ATOM 686 O O . PRO A 1 89 ? 2.787 14.000 14.172 1.00 58.88 89 PRO A O 1
ATOM 689 N N . ASN A 1 90 ? 1.668 15.796 13.407 1.00 70.06 90 ASN A N 1
ATOM 690 C CA . ASN A 1 90 ? 0.985 16.145 14.658 1.00 70.06 90 ASN A CA 1
ATOM 691 C C . ASN A 1 90 ? -0.511 15.790 14.628 1.00 70.06 90 ASN A C 1
ATOM 693 O O . ASN A 1 90 ? -1.286 16.274 15.456 1.00 70.06 90 ASN A O 1
ATOM 697 N N . GLU A 1 91 ? -0.929 14.993 13.648 1.00 78.56 91 GLU A N 1
ATOM 698 C CA . GLU A 1 91 ? -2.290 14.497 13.548 1.00 78.56 91 GLU A CA 1
ATOM 699 C C . GLU A 1 91 ? -2.606 13.596 14.740 1.00 78.56 91 GLU A C 1
ATOM 701 O O . GLU A 1 91 ? -1.851 12.685 15.095 1.00 78.56 91 GLU A O 1
ATOM 706 N N . VAL A 1 92 ? -3.734 13.878 15.388 1.00 84.38 92 VAL A N 1
ATOM 707 C CA . VAL A 1 92 ? -4.211 13.102 16.524 1.00 84.38 92 VAL A CA 1
ATOM 708 C C . VAL A 1 92 ? -5.386 12.276 16.053 1.00 84.38 92 VAL A C 1
ATOM 710 O O . VAL A 1 92 ? -6.415 12.817 15.668 1.00 84.38 92 VAL A O 1
ATOM 713 N N . GLN A 1 93 ? -5.231 10.964 16.123 1.00 85.19 93 GLN A N 1
ATOM 714 C CA . GLN A 1 93 ? -6.252 9.989 15.777 1.00 85.19 93 GLN A CA 1
ATOM 715 C C . GLN A 1 93 ? -6.691 9.249 17.041 1.00 85.19 93 GLN A C 1
ATOM 717 O O . GLN A 1 93 ? -5.905 9.047 17.977 1.00 85.19 93 GLN A O 1
ATOM 722 N N . GLY A 1 94 ? -7.957 8.854 17.106 1.00 86.31 94 GLY A N 1
ATOM 723 C CA . GLY A 1 94 ? -8.478 8.167 18.276 1.00 86.31 94 GLY A CA 1
ATOM 724 C C . GLY A 1 94 ? -9.816 7.495 18.062 1.00 86.31 94 GLY A C 1
ATOM 725 O O . GLY A 1 94 ? -10.322 7.404 16.950 1.00 86.31 94 GLY A O 1
ATOM 726 N N . VAL A 1 95 ? -10.380 7.011 19.163 1.00 84.81 95 VAL A N 1
ATOM 727 C CA . VAL A 1 95 ? -11.645 6.273 19.164 1.00 84.81 95 VAL A CA 1
ATOM 728 C C . VAL A 1 95 ? -12.698 7.004 19.979 1.00 84.81 95 VAL A C 1
ATOM 730 O O . VAL A 1 95 ? -12.399 7.597 21.018 1.00 84.81 95 VAL A O 1
ATOM 733 N N . ARG A 1 96 ? -13.946 6.935 19.518 1.00 84.69 96 ARG A N 1
ATOM 734 C CA . ARG A 1 96 ? -15.115 7.501 20.196 1.00 84.69 96 ARG A CA 1
ATOM 735 C C . ARG A 1 96 ? -15.766 6.445 21.089 1.00 84.69 96 ARG A C 1
ATOM 737 O O . ARG A 1 96 ? -16.170 5.402 20.587 1.00 84.69 96 ARG A O 1
ATOM 744 N N . ALA A 1 97 ? -15.897 6.693 22.391 1.00 79.31 97 ALA A N 1
ATOM 745 C CA . ALA A 1 97 ? -16.505 5.763 23.352 1.00 79.31 97 ALA A CA 1
ATOM 746 C C . ALA A 1 97 ? -17.231 6.505 24.490 1.00 79.31 97 ALA A C 1
ATOM 748 O O . ALA A 1 97 ? -16.871 7.626 24.840 1.00 79.31 97 ALA A O 1
ATOM 749 N N . LYS A 1 98 ? -18.251 5.896 25.106 1.00 76.00 98 LYS A N 1
ATOM 750 C CA . LYS A 1 98 ? -18.927 6.498 26.273 1.00 76.00 98 LYS A CA 1
ATOM 751 C C . LYS A 1 98 ? -18.029 6.466 27.514 1.00 76.00 98 LYS A C 1
ATOM 753 O O . LYS A 1 98 ? -17.214 5.565 27.681 1.00 76.00 98 LYS A O 1
ATOM 758 N N . GLN A 1 99 ? -18.209 7.410 28.444 1.00 63.69 99 GLN A N 1
ATOM 759 C CA . GLN A 1 99 ? -17.432 7.403 29.697 1.00 63.69 99 GLN A CA 1
ATOM 760 C C . GLN A 1 99 ? -17.751 6.208 30.591 1.00 63.69 99 GLN A C 1
ATOM 762 O O . GLN A 1 99 ? -16.896 5.752 31.334 1.00 63.69 99 GLN A O 1
ATOM 767 N N . SER A 1 100 ? -18.971 5.677 30.528 1.00 62.16 100 SER A N 1
ATOM 768 C CA . SER A 1 100 ? -19.322 4.436 31.229 1.00 62.16 100 SER A CA 1
ATOM 769 C C . SER A 1 100 ? -18.497 3.233 30.750 1.00 62.16 100 SER A C 1
ATOM 771 O O . SER A 1 100 ? -18.436 2.229 31.445 1.00 62.16 100 SER A O 1
ATOM 773 N N . SER A 1 101 ? -17.837 3.351 29.595 1.00 55.78 101 SER A N 1
ATOM 774 C CA . SER A 1 101 ? -16.899 2.386 29.009 1.00 55.78 101 SER A CA 1
ATOM 775 C C . SER A 1 101 ? -15.451 2.576 29.504 1.00 55.78 101 SER A C 1
ATOM 777 O O . SER A 1 101 ? -14.537 1.862 29.083 1.00 55.78 101 SER A O 1
ATOM 779 N N . VAL A 1 102 ? -15.207 3.556 30.381 1.00 52.72 102 VAL A N 1
ATOM 780 C CA . VAL A 1 102 ? -13.905 3.839 31.002 1.00 52.72 102 VAL A CA 1
ATOM 781 C C . VAL A 1 102 ? -13.614 2.753 32.038 1.00 52.72 102 VAL A C 1
ATOM 783 O O . VAL A 1 102 ? -14.393 2.542 32.962 1.00 52.72 102 VAL A O 1
ATOM 786 N N . ASN A 1 103 ? -12.461 2.089 31.899 1.00 53.84 103 ASN A N 1
ATOM 787 C CA . ASN A 1 103 ? -12.014 0.903 32.659 1.00 53.84 103 ASN A CA 1
ATOM 788 C C . ASN A 1 103 ? -12.525 -0.474 32.183 1.00 53.84 103 ASN A C 1
ATOM 790 O O . ASN A 1 103 ? -12.572 -1.407 32.985 1.00 53.84 103 ASN A O 1
ATOM 794 N N . ILE A 1 104 ? -12.809 -0.667 30.888 1.00 52.47 104 ILE A N 1
ATOM 795 C CA . ILE A 1 104 ? -12.917 -2.027 30.322 1.00 52.47 104 ILE A CA 1
ATOM 796 C C . ILE A 1 104 ? -11.530 -2.684 30.334 1.00 52.47 104 ILE A C 1
ATOM 798 O O . ILE A 1 104 ? -10.771 -2.583 29.377 1.00 52.47 104 ILE A O 1
ATOM 802 N N . THR A 1 105 ? -11.181 -3.369 31.420 1.00 51.28 105 THR A N 1
ATOM 803 C CA . THR A 1 105 ? -10.267 -4.518 31.349 1.00 51.28 105 THR A CA 1
ATOM 804 C C . THR A 1 105 ? -10.967 -5.590 30.515 1.00 51.28 105 THR A C 1
ATOM 806 O O . THR A 1 105 ? -12.149 -5.820 30.731 1.00 51.28 105 THR A O 1
ATOM 809 N N . GLU A 1 106 ? -10.266 -6.242 29.584 1.00 49.06 106 GLU A N 1
ATOM 810 C CA . GLU A 1 106 ? -10.773 -7.159 28.532 1.00 49.06 106 GLU A CA 1
ATOM 811 C C . GLU A 1 106 ? -11.748 -8.290 28.942 1.00 49.06 106 GLU A C 1
ATOM 813 O O . GLU A 1 106 ? -12.222 -9.013 28.075 1.00 49.06 106 GLU A O 1
ATOM 818 N N . ASN A 1 107 ? -12.096 -8.412 30.225 1.00 45.66 107 ASN A N 1
ATOM 819 C CA . ASN A 1 107 ? -12.988 -9.417 30.799 1.00 45.66 107 ASN A CA 1
ATOM 820 C C . ASN A 1 107 ? -14.355 -8.889 31.280 1.00 45.66 107 ASN A C 1
ATOM 822 O O . ASN A 1 107 ? -15.120 -9.675 31.840 1.00 45.66 107 ASN A O 1
ATOM 826 N N . SER A 1 108 ? -14.696 -7.602 31.128 1.00 44.88 108 SER A N 1
ATOM 827 C CA . SER A 1 108 ? -16.071 -7.161 31.410 1.00 44.88 108 SER A CA 1
ATOM 828 C C . SER A 1 108 ? -16.948 -7.429 30.188 1.00 44.88 108 SER A C 1
ATOM 830 O O . SER A 1 108 ? -16.677 -6.935 29.099 1.00 44.88 108 SER A O 1
ATOM 832 N N . GLY A 1 109 ? -18.021 -8.203 30.355 1.00 46.03 109 GLY A N 1
ATOM 833 C CA . GLY A 1 109 ? -19.040 -8.454 29.326 1.00 46.03 109 GLY A CA 1
ATOM 834 C C . GLY A 1 109 ? -19.830 -7.212 28.878 1.00 46.03 109 GLY A C 1
ATOM 835 O O . GLY A 1 109 ? -20.916 -7.362 28.333 1.00 46.03 109 GLY A O 1
ATOM 836 N N . ASP A 1 110 ? -19.303 -6.004 29.087 1.00 49.00 110 ASP A N 1
ATOM 837 C CA . ASP A 1 110 ? -19.885 -4.716 28.696 1.00 49.00 110 ASP A CA 1
ATOM 838 C C . ASP A 1 110 ? -19.547 -4.384 27.234 1.00 49.00 110 ASP A C 1
ATOM 840 O O . ASP A 1 110 ? -18.967 -3.346 26.910 1.00 49.00 110 ASP A O 1
ATOM 844 N N . ILE A 1 111 ? -19.910 -5.289 26.324 1.00 47.06 111 ILE A N 1
ATOM 845 C CA . ILE A 1 111 ? -19.834 -5.049 24.875 1.00 47.06 111 ILE A CA 1
ATOM 846 C C . ILE A 1 111 ? -20.735 -3.872 24.458 1.00 47.06 111 ILE A C 1
ATOM 848 O O . ILE A 1 111 ? -20.363 -3.110 23.566 1.00 47.06 111 ILE A O 1
ATOM 852 N N . ASP A 1 112 ? -21.846 -3.645 25.169 1.00 43.66 112 ASP A N 1
ATOM 853 C CA . ASP A 1 112 ? -22.780 -2.536 24.919 1.00 43.66 112 ASP A CA 1
ATOM 854 C C . ASP A 1 112 ? -22.114 -1.152 25.062 1.00 43.66 112 ASP A C 1
ATOM 856 O O . ASP A 1 112 ? -22.534 -0.170 24.442 1.00 43.66 112 ASP A O 1
ATOM 860 N N . ALA A 1 113 ? -21.022 -1.072 25.826 1.00 50.31 113 ALA A N 1
ATOM 861 C CA . ALA A 1 113 ? -20.248 0.140 26.065 1.00 50.31 113 ALA A CA 1
ATOM 862 C C . ALA A 1 113 ? -19.307 0.504 24.886 1.00 50.31 113 ALA A C 1
ATOM 864 O O . ALA A 1 113 ? -18.794 1.623 24.823 1.00 50.31 113 ALA A O 1
ATOM 865 N N . LEU A 1 114 ? -19.102 -0.410 23.931 1.00 55.00 114 LEU A N 1
ATOM 866 C CA . LEU A 1 114 ? -18.276 -0.230 22.724 1.00 55.00 114 LEU A CA 1
ATOM 867 C C . LEU A 1 114 ? -19.109 -0.130 21.437 1.00 55.00 114 LEU A C 1
ATOM 869 O O . LEU A 1 114 ? -18.555 -0.160 20.333 1.00 55.00 114 LEU A O 1
ATOM 873 N N . THR A 1 115 ? -20.434 -0.034 21.563 1.00 53.47 115 THR A N 1
ATOM 874 C CA . THR A 1 115 ? -21.344 0.058 20.419 1.00 53.47 115 THR A CA 1
ATOM 875 C C . THR A 1 115 ? -21.018 1.306 19.591 1.00 53.47 115 THR A C 1
ATOM 877 O O . THR A 1 115 ? -21.127 2.431 20.083 1.00 53.47 115 THR A O 1
ATOM 880 N N . GLY A 1 116 ? -20.589 1.100 18.340 1.00 61.62 116 GLY A N 1
ATOM 881 C CA . GLY A 1 116 ? -20.122 2.153 17.426 1.00 61.62 116 GLY A CA 1
ATOM 882 C C . GLY A 1 116 ? -18.617 2.460 17.487 1.00 61.62 116 GLY A C 1
ATOM 883 O O . GLY A 1 116 ? -18.126 3.191 16.638 1.00 61.62 116 GLY A O 1
ATOM 884 N N . THR A 1 117 ? -17.877 1.893 18.446 1.00 75.06 117 THR A N 1
ATOM 885 C CA . THR A 1 117 ? -16.419 2.074 18.599 1.00 75.06 117 THR A CA 1
ATOM 886 C C . THR A 1 117 ? -15.622 0.963 17.921 1.00 75.06 117 THR A C 1
ATOM 888 O O . THR A 1 117 ? -14.530 1.200 17.411 1.00 75.06 117 THR A O 1
ATOM 891 N N . THR A 1 118 ? -16.148 -0.264 17.951 1.00 81.56 118 THR A N 1
ATOM 892 C CA . THR A 1 118 ? -15.490 -1.450 17.388 1.00 81.56 118 THR A CA 1
ATOM 893 C C . THR A 1 118 ? -16.372 -2.141 16.368 1.00 81.56 118 THR A C 1
ATOM 895 O O . THR A 1 118 ? -17.598 -2.015 16.399 1.00 81.56 118 THR A O 1
ATOM 898 N N . TYR A 1 119 ? -15.741 -2.900 15.483 1.00 84.69 119 TYR A N 1
ATOM 899 C CA . TYR A 1 119 ? -16.422 -3.774 14.543 1.00 84.69 119 TYR A CA 1
ATOM 900 C C . TYR A 1 119 ? -15.610 -5.038 14.275 1.00 84.69 119 TYR A C 1
ATOM 902 O O . TYR A 1 119 ? -14.432 -5.114 14.620 1.00 84.69 119 TYR A O 1
ATOM 910 N N . GLN A 1 120 ? -16.260 -6.048 13.704 1.00 89.50 120 GLN A N 1
ATOM 911 C CA . GLN A 1 120 ? -15.582 -7.232 13.186 1.00 89.50 120 GLN A CA 1
ATOM 912 C C . GLN A 1 120 ? -15.207 -6.951 11.735 1.00 89.50 120 GLN A C 1
ATOM 914 O O . GLN A 1 120 ? -16.094 -6.742 10.910 1.00 89.50 120 GLN A O 1
ATOM 919 N N . SER A 1 121 ? -13.910 -6.871 11.461 1.00 91.19 121 SER A N 1
ATOM 920 C CA . SER A 1 121 ? -13.365 -6.686 10.122 1.00 91.19 121 SER A CA 1
ATOM 921 C C . SER A 1 121 ? -13.075 -8.042 9.504 1.00 91.19 121 SER A C 1
ATOM 923 O O . SER A 1 121 ? -12.401 -8.864 10.124 1.00 91.19 121 SER A O 1
ATOM 925 N N . SER A 1 122 ? -13.544 -8.255 8.279 1.00 95.12 122 SER A N 1
ATOM 926 C CA . SER A 1 122 ? -13.151 -9.406 7.461 1.00 95.12 122 SER A CA 1
ATOM 927 C C . SER A 1 122 ? -11.819 -9.185 6.742 1.00 95.12 122 SER A C 1
ATOM 929 O O . SER A 1 122 ? -11.414 -10.035 5.968 1.00 95.12 122 SER A O 1
ATOM 931 N N . PHE A 1 123 ? -11.143 -8.060 6.981 1.00 94.62 123 PHE A N 1
ATOM 932 C CA . PHE A 1 123 ? -9.866 -7.721 6.360 1.00 94.62 123 PHE A CA 1
ATOM 933 C C . PHE A 1 123 ? -8.838 -7.331 7.421 1.00 94.62 123 PHE A C 1
ATOM 935 O O . PHE A 1 123 ? -9.168 -6.621 8.382 1.00 94.62 123 PHE A O 1
ATOM 942 N N . ALA A 1 124 ? -7.592 -7.759 7.235 1.00 94.00 124 ALA A N 1
ATOM 943 C CA . ALA A 1 124 ? -6.450 -7.318 8.031 1.00 94.00 124 ALA A CA 1
ATOM 944 C C . ALA A 1 124 ? -5.349 -6.773 7.127 1.00 94.00 124 ALA A C 1
ATOM 946 O O . ALA A 1 124 ? -5.037 -7.367 6.100 1.00 94.00 124 ALA A O 1
ATOM 947 N N . THR A 1 125 ? -4.722 -5.669 7.540 1.00 95.00 125 THR A N 1
ATOM 948 C CA . THR A 1 125 ? -3.534 -5.164 6.847 1.00 95.00 125 THR A CA 1
ATOM 949 C C . THR A 1 125 ? -2.342 -6.082 7.099 1.00 95.00 125 THR A C 1
ATOM 951 O O . THR A 1 125 ? -2.060 -6.418 8.254 1.00 95.00 125 THR A O 1
ATOM 954 N N . VAL A 1 126 ? -1.612 -6.433 6.047 1.00 95.19 126 VAL A N 1
ATOM 955 C CA . VAL A 1 126 ? -0.474 -7.355 6.083 1.00 95.19 126 VAL A CA 1
ATOM 956 C C . VAL A 1 126 ? 0.831 -6.588 6.295 1.00 95.19 126 VAL A C 1
ATOM 958 O O . VAL A 1 126 ? 1.116 -5.598 5.623 1.00 95.19 126 VAL A O 1
ATOM 961 N N . TYR A 1 127 ? 1.650 -7.063 7.236 1.00 93.19 127 TYR A N 1
ATOM 962 C CA . TYR A 1 127 ? 2.989 -6.532 7.491 1.00 93.19 127 TYR A CA 1
ATOM 963 C C . TYR A 1 127 ? 4.030 -7.241 6.622 1.00 93.19 127 TYR A C 1
ATOM 965 O O . TYR A 1 127 ? 4.286 -8.429 6.816 1.00 93.19 127 TYR A O 1
ATOM 973 N N . ALA A 1 128 ? 4.638 -6.502 5.689 1.00 91.06 128 ALA A N 1
ATOM 974 C CA . ALA A 1 128 ? 5.596 -7.006 4.703 1.00 91.06 128 ALA A CA 1
ATOM 975 C C . ALA A 1 128 ? 6.920 -6.207 4.756 1.00 91.06 128 ALA A C 1
ATOM 977 O O . ALA A 1 128 ? 7.226 -5.427 3.857 1.00 91.06 128 ALA A O 1
ATOM 978 N N . PRO A 1 129 ? 7.736 -6.385 5.812 1.00 83.25 129 PRO A N 1
ATOM 979 C CA . PRO A 1 129 ? 8.843 -5.479 6.133 1.00 83.25 129 PRO A CA 1
ATOM 980 C C . PRO A 1 129 ? 10.028 -5.515 5.168 1.00 83.25 129 PRO A C 1
ATOM 982 O O . PRO A 1 129 ? 10.904 -4.664 5.282 1.00 83.25 129 PRO A O 1
ATOM 985 N N . MET A 1 130 ? 10.096 -6.513 4.285 1.00 87.00 130 MET A N 1
ATOM 986 C CA . MET A 1 130 ? 11.159 -6.636 3.280 1.00 87.00 130 MET A CA 1
ATOM 987 C C . MET A 1 130 ? 10.625 -6.443 1.861 1.00 87.00 130 MET A C 1
ATOM 989 O O . MET A 1 130 ? 11.262 -6.888 0.918 1.00 87.00 130 MET A O 1
ATOM 993 N N . MET A 1 131 ? 9.444 -5.838 1.702 1.00 90.88 131 MET A N 1
ATOM 994 C CA . MET A 1 131 ? 9.016 -5.375 0.387 1.00 90.88 131 MET A CA 1
ATOM 995 C C . MET A 1 131 ? 9.992 -4.302 -0.103 1.00 90.88 131 MET A C 1
ATOM 997 O O . MET A 1 131 ? 10.405 -3.443 0.680 1.00 90.88 131 MET A O 1
ATOM 1001 N N . GLU A 1 132 ? 10.349 -4.344 -1.380 1.00 91.50 132 GLU A N 1
ATOM 1002 C CA . GLU A 1 132 ? 11.316 -3.423 -1.977 1.00 91.50 132 GLU A CA 1
ATOM 1003 C C . GLU A 1 132 ? 10.645 -2.535 -3.028 1.00 91.50 132 GLU A C 1
ATOM 1005 O O . GLU A 1 132 ? 9.596 -2.876 -3.574 1.00 91.50 132 GLU A O 1
ATOM 1010 N N . LEU A 1 133 ? 11.234 -1.362 -3.268 1.00 94.12 133 LEU A N 1
ATOM 1011 C CA . LEU A 1 133 ? 10.770 -0.378 -4.242 1.00 94.12 133 LEU A CA 1
ATOM 1012 C C . LEU A 1 133 ? 11.847 -0.190 -5.305 1.00 94.12 133 LEU A C 1
ATOM 1014 O O . LEU A 1 133 ? 12.950 0.243 -4.981 1.00 94.12 133 LEU A O 1
ATOM 1018 N N . THR A 1 134 ? 11.465 -0.391 -6.561 1.00 95.38 134 THR A N 1
ATOM 1019 C CA . THR A 1 134 ? 12.302 -0.121 -7.732 1.00 95.38 134 THR A CA 1
ATOM 1020 C C . THR A 1 134 ? 11.581 0.849 -8.655 1.00 95.38 134 THR A C 1
ATOM 1022 O O . THR A 1 134 ? 10.418 0.639 -9.010 1.00 95.38 134 THR A O 1
ATOM 1025 N N . ILE A 1 135 ? 12.265 1.908 -9.093 1.00 95.81 135 ILE A N 1
ATOM 1026 C CA . ILE A 1 135 ? 11.737 2.851 -10.082 1.00 95.81 135 ILE A CA 1
ATOM 1027 C C . ILE A 1 135 ? 12.686 2.928 -11.266 1.00 95.81 135 ILE A C 1
ATOM 1029 O O . ILE A 1 135 ? 13.805 3.415 -11.146 1.00 95.81 135 ILE A O 1
ATOM 1033 N N . GLN A 1 136 ? 12.219 2.524 -12.444 1.00 95.12 136 GLN A N 1
ATOM 1034 C CA . GLN A 1 136 ? 13.015 2.567 -13.669 1.00 95.12 136 GLN A CA 1
ATOM 1035 C C . GLN A 1 136 ? 12.366 3.458 -14.714 1.00 95.12 136 GLN A C 1
ATOM 1037 O O . GLN A 1 136 ? 11.152 3.458 -14.904 1.00 95.12 136 GLN A O 1
ATOM 1042 N N . LYS A 1 137 ? 13.194 4.224 -15.421 1.00 93.31 137 LYS A N 1
ATOM 1043 C CA . LYS A 1 137 ? 12.745 5.066 -16.529 1.00 93.31 137 LYS A CA 1
ATOM 1044 C C . LYS A 1 137 ? 12.734 4.269 -17.828 1.00 93.31 137 LYS A C 1
ATOM 1046 O O . LYS A 1 137 ? 13.723 3.614 -18.153 1.00 93.31 137 LYS A O 1
ATOM 1051 N N . PHE A 1 138 ? 11.676 4.389 -18.619 1.00 90.44 138 PHE A N 1
ATOM 1052 C CA . PHE A 1 138 ? 11.675 3.875 -19.986 1.00 90.44 138 PHE A CA 1
ATOM 1053 C C . PHE A 1 138 ? 12.580 4.720 -20.893 1.00 90.44 138 PHE A C 1
ATOM 1055 O O . PHE A 1 138 ? 12.649 5.945 -20.775 1.00 90.44 138 PHE A O 1
ATOM 1062 N N . THR A 1 139 ? 13.298 4.063 -21.802 1.00 88.94 139 THR A N 1
ATOM 1063 C CA . THR A 1 139 ? 14.282 4.698 -22.695 1.00 88.94 139 THR A CA 1
ATOM 1064 C C . THR A 1 139 ? 13.748 4.921 -24.102 1.00 88.94 139 THR A C 1
ATOM 1066 O O . THR A 1 139 ? 14.106 5.915 -24.735 1.00 88.94 139 THR A O 1
ATOM 1069 N N . THR A 1 140 ? 12.895 4.023 -24.595 1.00 76.38 140 THR A N 1
ATOM 1070 C CA . THR A 1 140 ? 12.356 4.090 -25.964 1.00 76.38 140 THR A CA 1
ATOM 1071 C C . THR A 1 140 ? 10.847 3.914 -26.047 1.00 76.38 140 THR A C 1
ATOM 1073 O O . THR A 1 140 ? 10.291 4.187 -27.107 1.00 76.38 140 THR A O 1
ATOM 1076 N N . LEU A 1 141 ? 10.197 3.461 -24.972 1.00 68.81 141 LEU A N 1
ATOM 1077 C CA . LEU A 1 141 ? 8.755 3.233 -24.957 1.00 68.81 141 LEU A CA 1
ATOM 1078 C C . LEU A 1 141 ? 7.983 4.517 -24.660 1.00 68.81 141 LEU A C 1
ATOM 1080 O O . LEU A 1 141 ? 8.400 5.376 -23.877 1.00 68.81 141 LEU A O 1
ATOM 1084 N N . THR A 1 142 ? 6.841 4.623 -25.319 1.00 65.25 142 THR A N 1
ATOM 1085 C CA . THR A 1 142 ? 5.844 5.671 -25.161 1.00 65.25 142 THR A CA 1
ATOM 1086 C C . THR A 1 142 ? 4.607 5.111 -24.456 1.00 65.25 142 THR A C 1
ATOM 1088 O O . THR A 1 142 ? 4.384 3.902 -24.469 1.00 65.25 142 THR A O 1
ATOM 1091 N N . PRO A 1 143 ? 3.762 5.982 -23.876 1.00 59.09 143 PRO A N 1
ATOM 1092 C CA . PRO A 1 143 ? 2.449 5.630 -23.337 1.00 59.09 143 PRO A CA 1
ATOM 1093 C C . PRO A 1 143 ? 1.606 4.600 -24.104 1.00 59.09 143 PRO A C 1
ATOM 1095 O O . PRO A 1 143 ? 0.868 3.841 -23.488 1.00 59.09 143 PRO A O 1
ATOM 1098 N N . SER A 1 144 ? 1.696 4.595 -25.436 1.00 59.09 144 SER A N 1
ATOM 1099 C CA . SER A 1 144 ? 0.870 3.778 -26.330 1.00 59.09 144 SER A CA 1
ATOM 1100 C C . SER A 1 144 ? 1.447 2.401 -26.671 1.00 59.09 144 SER A C 1
ATOM 1102 O O . SER A 1 144 ? 0.810 1.653 -27.411 1.00 59.09 144 SER A O 1
ATOM 1104 N N . ASP A 1 145 ? 2.658 2.081 -26.212 1.00 62.94 145 ASP A N 1
ATOM 1105 C CA . ASP A 1 145 ? 3.303 0.799 -26.501 1.00 62.94 145 ASP A CA 1
ATOM 1106 C C . ASP A 1 145 ? 2.836 -0.292 -25.524 1.00 62.94 145 ASP A C 1
ATOM 1108 O O . ASP A 1 145 ? 2.478 -0.004 -24.384 1.00 62.94 145 ASP A O 1
ATOM 1112 N N . ASP A 1 146 ? 2.862 -1.561 -25.947 1.00 65.94 146 ASP A N 1
ATOM 1113 C CA . ASP A 1 146 ? 2.685 -2.692 -25.029 1.00 65.94 146 ASP A CA 1
ATOM 1114 C C . ASP A 1 146 ? 3.903 -2.775 -24.099 1.00 65.94 146 ASP A C 1
ATOM 1116 O O . ASP A 1 146 ? 4.985 -3.216 -24.491 1.00 65.94 146 ASP A O 1
ATOM 1120 N N . GLN A 1 147 ? 3.717 -2.314 -22.863 1.00 64.19 147 GLN A N 1
ATOM 1121 C CA . GLN A 1 147 ? 4.784 -2.137 -21.876 1.00 64.19 147 GLN A CA 1
ATOM 1122 C C . GLN A 1 147 ? 5.147 -3.434 -21.137 1.00 64.19 147 GLN A C 1
ATOM 1124 O O . GLN A 1 147 ? 5.964 -3.406 -20.215 1.00 64.19 147 GLN A O 1
ATOM 1129 N N . LEU A 1 148 ? 4.528 -4.565 -21.486 1.00 63.66 148 LEU A N 1
ATOM 1130 C CA . LEU A 1 148 ? 4.851 -5.883 -20.936 1.00 63.66 148 LEU A CA 1
ATOM 1131 C C . LEU A 1 148 ? 5.614 -6.754 -21.927 1.00 63.66 148 LEU A C 1
ATOM 1133 O O . LEU A 1 148 ? 6.466 -7.555 -21.524 1.00 63.66 148 LEU A O 1
ATOM 1137 N N . THR A 1 149 ? 5.325 -6.621 -23.221 1.00 68.56 149 THR A N 1
ATOM 1138 C CA . THR A 1 149 ? 5.940 -7.483 -24.227 1.00 68.56 149 THR A CA 1
ATOM 1139 C C . THR A 1 149 ? 7.451 -7.259 -24.292 1.00 68.56 149 THR A C 1
ATOM 1141 O O . THR A 1 149 ? 7.942 -6.236 -24.754 1.00 68.56 149 THR A O 1
ATOM 1144 N N . GLY A 1 150 ? 8.201 -8.270 -23.848 1.00 76.44 150 GLY A N 1
ATOM 1145 C CA . GLY A 1 150 ? 9.664 -8.290 -23.895 1.00 76.44 150 GLY A CA 1
ATOM 1146 C C . GLY A 1 150 ? 10.362 -7.876 -22.600 1.00 76.44 150 GLY A C 1
ATOM 1147 O O . GLY A 1 150 ? 11.580 -8.034 -22.526 1.00 76.44 150 GLY A O 1
ATOM 1148 N N . LEU A 1 151 ? 9.625 -7.427 -21.577 1.00 87.25 151 LEU A N 1
ATOM 1149 C CA . LEU A 1 151 ? 10.193 -7.169 -20.254 1.00 87.25 151 LEU A CA 1
ATOM 1150 C C . LEU A 1 151 ? 10.154 -8.416 -19.364 1.00 87.25 151 LEU A C 1
ATOM 1152 O O . LEU A 1 151 ? 9.251 -9.258 -19.454 1.00 87.25 151 LEU A O 1
ATOM 1156 N N . ARG A 1 152 ? 11.176 -8.547 -18.521 1.00 89.31 152 ARG A N 1
ATOM 1157 C CA . ARG A 1 152 ? 11.344 -9.619 -17.536 1.00 89.31 152 ARG A CA 1
ATOM 1158 C C . ARG A 1 152 ? 11.891 -9.049 -16.238 1.00 89.31 152 ARG A C 1
ATOM 1160 O O . ARG A 1 152 ? 12.610 -8.053 -16.272 1.00 89.31 152 ARG A O 1
ATOM 1167 N N . TRP A 1 153 ? 11.569 -9.685 -15.124 1.00 91.25 153 TRP A N 1
ATOM 1168 C CA . TRP A 1 153 ? 12.105 -9.319 -13.823 1.00 91.25 153 TRP A CA 1
ATOM 1169 C C . TRP A 1 153 ? 13.405 -10.070 -13.541 1.0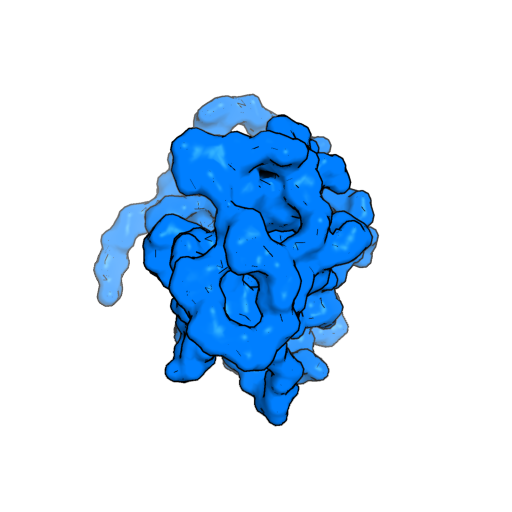0 91.25 153 TRP A C 1
ATOM 1171 O O . TRP A 1 153 ? 13.449 -11.300 -13.559 1.00 91.25 153 TRP A O 1
ATOM 1181 N N . ASP A 1 154 ? 14.470 -9.320 -13.288 1.00 90.19 154 ASP A N 1
ATOM 1182 C CA . ASP A 1 154 ? 15.730 -9.821 -12.755 1.00 90.19 154 ASP A CA 1
ATOM 1183 C C . ASP A 1 154 ? 15.721 -9.605 -11.241 1.00 90.19 154 ASP A C 1
ATOM 1185 O O . ASP A 1 154 ? 16.109 -8.542 -10.755 1.00 90.19 154 ASP A O 1
ATOM 1189 N N . GLY A 1 155 ? 15.240 -10.592 -10.485 1.00 87.38 155 GLY A N 1
ATOM 1190 C CA . GLY A 1 155 ? 15.134 -10.453 -9.033 1.00 87.38 155 GLY A CA 1
ATOM 1191 C C . GLY A 1 155 ? 16.447 -10.663 -8.278 1.00 87.38 155 GLY A C 1
ATOM 1192 O O . GLY A 1 155 ? 16.498 -10.364 -7.089 1.00 87.38 155 GLY A O 1
ATOM 1193 N N . ASP A 1 156 ? 17.538 -11.069 -8.939 1.00 85.50 156 ASP A N 1
ATOM 1194 C CA . ASP A 1 156 ? 18.870 -10.981 -8.321 1.00 85.50 156 ASP A CA 1
ATOM 1195 C C . ASP A 1 156 ? 19.305 -9.512 -8.192 1.00 85.50 156 ASP A C 1
ATOM 1197 O O . ASP A 1 156 ? 19.933 -9.124 -7.205 1.00 85.50 156 ASP A O 1
ATOM 1201 N N . ASN A 1 157 ? 18.957 -8.689 -9.187 1.00 87.12 157 ASN A N 1
ATOM 1202 C CA . ASN A 1 157 ? 19.262 -7.256 -9.214 1.00 87.12 157 ASN A CA 1
ATOM 1203 C C . ASN A 1 157 ? 18.063 -6.364 -8.851 1.00 87.12 157 ASN A C 1
ATOM 1205 O O . ASN A 1 157 ? 18.224 -5.147 -8.793 1.00 87.12 157 ASN A O 1
ATOM 1209 N N . GLN A 1 158 ? 16.890 -6.958 -8.610 1.00 89.12 158 GLN A N 1
ATOM 1210 C CA . GLN A 1 158 ? 15.625 -6.291 -8.274 1.00 89.12 158 GLN A CA 1
ATOM 1211 C C . GLN A 1 158 ? 15.232 -5.209 -9.292 1.00 89.12 158 GLN A C 1
ATOM 1213 O O . GLN A 1 158 ? 14.827 -4.101 -8.940 1.00 89.12 158 GLN A O 1
ATOM 1218 N N . VAL A 1 159 ? 15.369 -5.528 -10.581 1.00 92.62 159 VAL A N 1
ATOM 1219 C CA . VAL A 1 159 ? 15.072 -4.612 -11.689 1.00 92.62 159 VAL A CA 1
ATOM 1220 C C . VAL A 1 159 ? 14.394 -5.324 -12.852 1.00 92.62 159 VAL A C 1
ATOM 1222 O O . VAL A 1 159 ? 14.606 -6.506 -13.112 1.00 92.62 159 VAL A O 1
ATOM 1225 N N . TRP A 1 160 ? 13.622 -4.575 -13.629 1.00 92.31 160 TRP A N 1
ATOM 1226 C CA . TRP A 1 160 ? 13.185 -4.987 -14.953 1.00 92.31 160 TRP A CA 1
ATOM 1227 C C . TRP A 1 160 ? 14.341 -4.939 -15.950 1.00 92.31 160 TRP A C 1
ATOM 1229 O O . TRP A 1 160 ? 15.115 -3.980 -15.997 1.00 92.31 160 TRP A O 1
ATOM 1239 N N . VAL A 1 161 ? 14.397 -5.944 -16.816 1.00 91.31 161 VAL A N 1
ATOM 1240 C CA . VAL A 1 161 ? 15.305 -6.028 -17.959 1.00 91.31 161 VAL A CA 1
ATOM 1241 C C . VAL A 1 161 ? 14.516 -6.276 -19.239 1.00 91.31 161 VAL A C 1
ATOM 1243 O O . VAL A 1 161 ? 13.409 -6.815 -19.216 1.00 91.31 161 VAL A O 1
ATOM 1246 N N . GLY A 1 162 ? 15.100 -5.899 -20.372 1.00 88.81 162 GLY A N 1
ATOM 1247 C CA . GLY A 1 162 ? 14.491 -6.043 -21.691 1.00 88.81 162 GLY A CA 1
ATOM 1248 C C . GLY A 1 162 ? 14.616 -4.767 -22.513 1.00 88.81 162 GLY A C 1
ATOM 1249 O O . GLY A 1 162 ? 15.208 -3.777 -22.077 1.00 88.81 162 GLY A O 1
ATOM 1250 N N . ASP A 1 163 ? 14.076 -4.804 -23.725 1.00 86.06 163 ASP A N 1
ATOM 1251 C CA . ASP A 1 163 ? 14.155 -3.671 -24.638 1.00 86.06 163 ASP A CA 1
ATOM 1252 C C . ASP A 1 163 ? 13.271 -2.515 -24.150 1.00 86.06 163 ASP A C 1
ATOM 1254 O O . ASP A 1 163 ? 12.105 -2.688 -23.804 1.00 86.06 163 ASP A O 1
ATOM 1258 N N . GLY A 1 164 ? 13.835 -1.307 -24.146 1.00 86.12 164 GLY A N 1
ATOM 1259 C CA . GLY A 1 164 ? 13.094 -0.071 -23.900 1.00 86.12 164 GLY A CA 1
ATOM 1260 C C . GLY A 1 164 ? 12.924 0.352 -22.442 1.00 86.12 164 GLY A C 1
ATOM 1261 O O . GLY A 1 164 ? 12.372 1.431 -22.213 1.00 86.12 164 GLY A O 1
ATOM 1262 N N . ILE A 1 165 ? 13.462 -0.398 -21.475 1.00 90.88 165 ILE A N 1
ATOM 1263 C CA . ILE A 1 165 ? 13.582 0.025 -20.071 1.00 90.88 165 ILE A CA 1
ATOM 1264 C C . ILE A 1 165 ? 15.038 0.352 -19.714 1.00 90.88 165 ILE A C 1
ATOM 1266 O O . ILE A 1 165 ? 15.978 -0.261 -20.218 1.00 90.88 165 ILE A O 1
ATOM 1270 N N . GLY A 1 166 ? 15.247 1.389 -18.906 1.00 91.50 166 GLY A N 1
ATOM 1271 C CA . GLY A 1 166 ? 16.566 1.764 -18.404 1.00 91.50 166 GLY A CA 1
ATOM 1272 C C . GLY A 1 166 ? 17.032 0.817 -17.302 1.00 91.50 166 GLY A C 1
ATOM 1273 O O . GLY A 1 166 ? 16.220 0.278 -16.561 1.00 91.50 166 GLY A O 1
ATOM 1274 N N . SER A 1 167 ? 18.344 0.640 -17.159 1.00 89.88 167 SER A N 1
ATOM 1275 C CA . SER A 1 167 ? 18.937 -0.243 -16.142 1.00 89.88 167 SER A CA 1
ATOM 1276 C C . SER A 1 167 ? 19.127 0.413 -14.770 1.00 89.88 167 SER A C 1
ATOM 1278 O O . SER A 1 167 ? 19.622 -0.231 -13.853 1.00 89.88 167 SER A O 1
ATOM 1280 N N . GLU A 1 168 ? 18.848 1.711 -14.647 1.00 91.81 168 GLU A N 1
ATOM 1281 C CA . GLU A 1 168 ? 19.039 2.463 -13.406 1.00 91.81 168 GLU A CA 1
ATOM 1282 C C . GLU A 1 168 ? 17.749 2.466 -12.586 1.00 91.81 168 GLU A C 1
ATOM 1284 O O . GLU A 1 168 ? 16.719 2.955 -13.058 1.00 91.81 168 GLU A O 1
ATOM 1289 N N . ASP A 1 169 ? 17.837 1.964 -11.353 1.00 92.25 169 ASP A N 1
ATOM 1290 C CA . ASP A 1 169 ? 16.843 2.235 -10.321 1.00 92.25 169 ASP A CA 1
ATOM 1291 C C . ASP A 1 169 ? 17.073 3.638 -9.744 1.00 92.25 169 ASP A C 1
ATOM 1293 O O . ASP A 1 169 ? 17.996 3.886 -8.962 1.00 92.25 169 ASP A O 1
ATOM 1297 N N . VAL A 1 170 ? 16.211 4.577 -10.128 1.00 91.44 170 VAL A N 1
ATOM 1298 C CA . VAL A 1 170 ? 16.298 5.969 -9.672 1.00 91.44 170 VAL A CA 1
ATOM 1299 C C . VAL A 1 170 ? 15.846 6.136 -8.218 1.00 91.44 170 VAL A C 1
ATOM 1301 O O . VAL A 1 170 ? 16.045 7.205 -7.634 1.00 91.44 170 VAL A O 1
ATOM 1304 N N . ALA A 1 171 ? 15.256 5.098 -7.618 1.00 87.25 171 ALA A N 1
ATOM 1305 C CA . ALA A 1 171 ? 14.856 5.059 -6.220 1.00 87.25 171 ALA A CA 1
ATOM 1306 C C . ALA A 1 171 ? 15.848 4.315 -5.313 1.00 87.25 171 ALA A C 1
ATOM 1308 O O . ALA A 1 171 ? 15.627 4.323 -4.109 1.00 87.25 171 ALA A O 1
ATOM 1309 N N . ALA A 1 172 ? 16.989 3.820 -5.807 1.00 83.31 172 ALA A N 1
ATOM 1310 C CA . ALA A 1 172 ? 17.924 2.975 -5.040 1.00 83.31 172 ALA A CA 1
ATOM 1311 C C . ALA A 1 172 ? 18.443 3.579 -3.715 1.00 83.31 172 ALA A C 1
ATOM 1313 O O . ALA A 1 172 ? 18.949 2.880 -2.839 1.00 83.31 172 ALA A O 1
ATOM 1314 N N . SER A 1 173 ? 18.364 4.905 -3.558 1.00 79.75 173 SER A N 1
ATOM 1315 C CA . SER A 1 173 ? 18.743 5.618 -2.324 1.00 79.75 173 SER A CA 1
ATOM 1316 C C . SER A 1 173 ? 17.575 5.904 -1.372 1.00 79.75 173 SER A C 1
ATOM 1318 O O . SER A 1 173 ? 17.768 6.516 -0.318 1.00 79.75 173 SER A O 1
ATOM 1320 N N . THR A 1 174 ? 16.367 5.503 -1.752 1.00 83.50 174 THR A N 1
ATOM 1321 C CA . THR A 1 174 ? 15.119 5.757 -1.042 1.00 83.50 174 THR A CA 1
ATOM 1322 C C . THR A 1 174 ? 14.841 4.597 -0.099 1.00 83.50 174 THR A C 1
ATOM 1324 O O . THR A 1 174 ? 14.882 3.438 -0.493 1.00 83.50 174 THR A O 1
ATOM 1327 N N . GLN A 1 175 ? 14.572 4.903 1.168 1.00 85.94 175 GLN A N 1
ATOM 1328 C CA . GLN A 1 175 ? 14.189 3.881 2.134 1.00 85.94 175 GLN A CA 1
ATOM 1329 C C . GLN A 1 175 ? 12.714 3.553 1.942 1.00 85.94 175 GLN A C 1
ATOM 1331 O O . GLN A 1 175 ? 11.880 4.452 1.997 1.00 85.94 175 GLN A O 1
ATOM 1336 N N . PHE A 1 176 ? 12.395 2.279 1.754 1.00 90.06 176 PHE A N 1
ATOM 1337 C CA . PHE A 1 176 ? 11.029 1.782 1.655 1.00 90.06 176 PHE A CA 1
ATOM 1338 C C . PHE A 1 176 ? 10.801 0.718 2.726 1.00 90.06 176 PHE A C 1
ATOM 1340 O O . PHE A 1 176 ? 11.711 -0.052 3.035 1.00 90.06 176 PHE A O 1
ATOM 1347 N N . GLY A 1 177 ? 9.622 0.699 3.339 1.00 88.00 177 GLY A N 1
ATOM 1348 C CA . GLY A 1 177 ? 9.306 -0.314 4.338 1.00 88.00 177 GLY A CA 1
ATOM 1349 C C . GLY A 1 177 ? 7.932 -0.144 4.965 1.00 88.00 177 GLY A C 1
ATOM 1350 O O . GLY A 1 177 ? 7.214 0.817 4.696 1.00 88.00 177 GLY A O 1
ATOM 1351 N N . SER A 1 178 ? 7.569 -1.101 5.816 1.00 90.31 178 SER A N 1
ATOM 1352 C CA . SER A 1 178 ? 6.282 -1.107 6.505 1.00 90.31 178 SER A CA 1
ATOM 1353 C C . SER A 1 178 ? 6.285 -0.222 7.754 1.00 90.31 178 SER A C 1
ATOM 1355 O O . SER A 1 178 ? 7.138 -0.372 8.635 1.00 90.31 178 SER A O 1
ATOM 1357 N N . GLU A 1 179 ? 5.259 0.606 7.909 1.00 87.75 179 GLU A N 1
ATOM 1358 C CA . GLU A 1 179 ? 4.994 1.388 9.111 1.00 87.75 179 GLU A CA 1
ATOM 1359 C C . GLU A 1 179 ? 3.533 1.289 9.558 1.00 87.75 179 GLU A C 1
ATOM 1361 O O . GLU A 1 179 ? 2.628 1.020 8.771 1.00 87.75 179 GLU A O 1
ATOM 1366 N N . LEU A 1 180 ? 3.297 1.507 10.853 1.00 84.44 180 LEU A N 1
ATOM 1367 C CA . LEU A 1 180 ? 1.949 1.685 11.380 1.00 84.44 180 LEU A CA 1
ATOM 1368 C C . LEU A 1 180 ? 1.574 3.163 11.253 1.00 84.44 180 LEU A C 1
ATOM 1370 O O . LEU A 1 180 ? 2.136 4.005 11.963 1.00 84.44 180 LEU A O 1
ATOM 1374 N N . ASN A 1 181 ? 0.608 3.472 10.393 1.00 80.12 181 ASN A N 1
ATOM 1375 C CA . ASN A 1 181 ? 0.140 4.839 10.222 1.00 80.12 181 ASN A CA 1
ATOM 1376 C C . ASN A 1 181 ? -0.724 5.302 11.414 1.00 80.12 181 ASN A C 1
ATOM 1378 O O . ASN A 1 181 ? -1.089 4.537 12.313 1.00 80.12 181 ASN A O 1
ATOM 1382 N N . VAL A 1 182 ? -1.075 6.589 11.425 1.00 71.88 182 VAL A N 1
ATOM 1383 C CA . VAL A 1 182 ? -1.919 7.186 12.477 1.00 71.88 182 VAL A CA 1
ATOM 1384 C C . VAL A 1 182 ? -3.351 6.632 12.496 1.00 71.88 182 VAL A C 1
ATOM 1386 O O . VAL A 1 182 ? -3.988 6.635 13.547 1.00 71.88 182 VAL A O 1
ATOM 1389 N N . GLY A 1 183 ? -3.828 6.088 11.374 1.00 73.50 183 GLY A N 1
ATOM 1390 C CA . GLY A 1 183 ? -5.093 5.357 11.263 1.00 73.50 183 GLY A CA 1
ATOM 1391 C C . GLY A 1 183 ? -5.040 3.925 11.812 1.00 73.50 183 GLY A C 1
ATOM 1392 O O . GLY A 1 183 ? -6.047 3.226 11.783 1.00 73.50 183 GLY A O 1
ATOM 1393 N N . GLY A 1 184 ? -3.892 3.468 12.325 1.00 76.31 184 GLY A N 1
ATOM 1394 C CA . GLY A 1 184 ? -3.733 2.121 12.875 1.00 76.31 184 GLY A CA 1
ATOM 1395 C C . GLY A 1 184 ? -3.646 1.014 11.821 1.00 76.31 184 GLY A C 1
ATOM 1396 O O . GLY A 1 184 ? -3.827 -0.152 12.170 1.00 76.31 184 GLY A O 1
ATOM 1397 N N . LYS A 1 185 ? -3.359 1.369 10.566 1.00 85.31 185 LYS A N 1
ATOM 1398 C CA . LYS A 1 185 ? -3.114 0.444 9.455 1.00 85.31 185 LYS A CA 1
ATOM 1399 C C . LYS A 1 185 ? -1.625 0.259 9.222 1.00 85.31 185 LYS A C 1
ATOM 1401 O O . LYS A 1 185 ? -0.849 1.198 9.412 1.00 85.31 185 LYS A O 1
ATOM 1406 N N . VAL A 1 186 ? -1.239 -0.929 8.772 1.00 91.12 186 VAL A N 1
ATOM 1407 C CA . VAL A 1 186 ? 0.096 -1.129 8.208 1.00 91.12 186 VAL A CA 1
ATOM 1408 C C . VAL A 1 186 ? 0.114 -0.603 6.776 1.00 91.12 186 VAL A C 1
ATOM 1410 O O . VAL A 1 186 ? -0.693 -1.035 5.957 1.00 91.12 186 VAL A O 1
ATOM 1413 N N . ILE A 1 187 ? 1.035 0.315 6.495 1.00 91.06 187 ILE A N 1
ATOM 1414 C CA . ILE A 1 187 ? 1.300 0.880 5.170 1.00 91.06 187 ILE A CA 1
ATOM 1415 C C . ILE A 1 187 ? 2.743 0.549 4.795 1.00 91.06 187 ILE A C 1
ATOM 1417 O O . ILE A 1 187 ? 3.629 0.648 5.639 1.00 91.06 187 ILE A O 1
ATOM 1421 N N . ASN A 1 188 ? 2.990 0.169 3.547 1.00 91.94 188 ASN A N 1
ATOM 1422 C CA . ASN A 1 188 ? 4.326 0.018 2.981 1.00 91.94 188 ASN A CA 1
ATOM 1423 C C . ASN A 1 188 ? 4.636 1.269 2.176 1.00 91.94 188 ASN A C 1
ATOM 1425 O O . ASN A 1 188 ? 3.901 1.586 1.247 1.00 91.94 188 ASN A O 1
ATOM 1429 N N . GLY A 1 189 ? 5.676 2.001 2.555 1.00 89.88 189 GLY A N 1
ATOM 1430 C CA . GLY A 1 189 ? 5.881 3.351 2.061 1.00 89.88 189 GLY A CA 1
ATOM 1431 C C . GLY A 1 189 ? 7.324 3.808 2.055 1.00 89.88 189 GLY A C 1
ATOM 1432 O O . GLY A 1 189 ? 8.182 3.268 2.758 1.00 89.88 189 GLY A O 1
ATOM 1433 N N . VAL A 1 190 ? 7.581 4.854 1.273 1.00 87.12 190 VAL A N 1
ATOM 1434 C CA . VAL A 1 190 ? 8.843 5.591 1.341 1.00 87.12 190 VAL A CA 1
ATOM 1435 C C . VAL A 1 190 ? 8.957 6.300 2.691 1.00 87.12 190 VAL A C 1
ATOM 1437 O O . VAL A 1 190 ? 8.136 7.151 3.028 1.00 87.12 190 VAL A O 1
ATOM 1440 N N . SE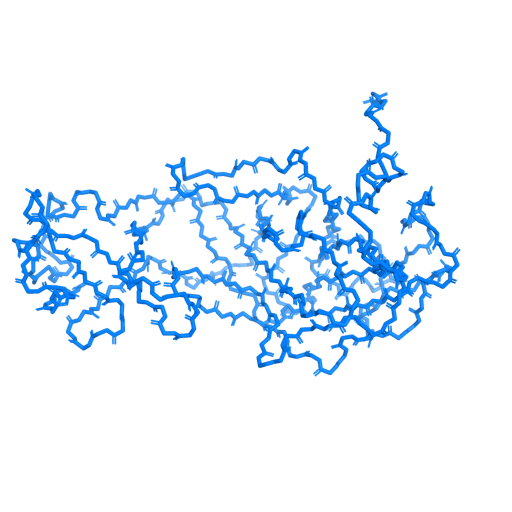R A 1 191 ? 10.012 5.986 3.437 1.00 73.50 191 SER A N 1
ATOM 1441 C CA . SER A 1 191 ? 10.317 6.567 4.746 1.00 73.50 191 SER A CA 1
ATOM 1442 C C . SER A 1 191 ? 11.439 7.619 4.661 1.00 73.50 191 SER A C 1
ATOM 1444 O O . SER A 1 191 ? 12.237 7.642 3.723 1.00 73.50 191 SER A O 1
ATOM 1446 N N . ASP A 1 192 ? 11.482 8.532 5.641 1.00 71.38 192 ASP A N 1
ATOM 1447 C CA . ASP A 1 192 ? 12.432 9.658 5.787 1.00 71.38 192 ASP A CA 1
ATOM 1448 C C . ASP A 1 192 ? 12.311 10.782 4.738 1.00 71.38 192 ASP A C 1
ATOM 1450 O O . ASP A 1 192 ? 11.958 11.918 5.072 1.00 71.38 192 ASP A O 1
ATOM 1454 N N . LYS A 1 193 ? 12.591 10.492 3.463 1.00 72.19 193 LYS A N 1
ATOM 1455 C CA . LYS A 1 193 ? 12.612 11.496 2.388 1.00 72.19 193 LYS A CA 1
ATOM 1456 C C . LYS A 1 193 ? 11.625 11.131 1.292 1.00 72.19 193 LYS A C 1
ATOM 1458 O O . LYS A 1 193 ? 11.862 10.154 0.589 1.00 72.19 193 LYS A O 1
ATOM 1463 N N . PRO A 1 194 ? 10.578 11.943 1.075 1.00 77.25 194 PRO A N 1
ATOM 1464 C CA . PRO A 1 194 ? 9.643 11.689 -0.005 1.00 77.25 194 PRO A CA 1
ATOM 1465 C C . PRO A 1 194 ? 10.370 11.649 -1.355 1.00 77.25 194 PRO A C 1
ATOM 1467 O O . PRO A 1 194 ? 11.290 12.436 -1.610 1.00 77.25 194 PRO A O 1
ATOM 1470 N N . PHE A 1 195 ? 9.945 10.740 -2.225 1.00 88.50 195 PHE A N 1
ATOM 1471 C CA . PHE A 1 195 ? 10.532 10.580 -3.548 1.00 88.50 195 PHE A CA 1
ATOM 1472 C C . PHE A 1 195 ? 10.107 11.729 -4.472 1.00 88.50 195 PHE A C 1
ATOM 1474 O O . PHE A 1 195 ? 8.996 12.248 -4.366 1.00 88.50 195 PHE A O 1
ATOM 1481 N N . ARG A 1 196 ? 10.982 12.146 -5.393 1.00 89.75 196 ARG A N 1
ATOM 1482 C CA . ARG A 1 196 ? 10.642 13.118 -6.441 1.00 89.75 196 ARG A CA 1
ATOM 1483 C C . ARG A 1 196 ? 11.314 12.749 -7.752 1.00 89.75 196 ARG A C 1
ATOM 1485 O O . ARG A 1 196 ? 12.503 12.441 -7.780 1.00 89.75 196 ARG A O 1
ATOM 1492 N N . TYR A 1 197 ? 10.581 12.909 -8.842 1.00 89.88 197 TYR A N 1
ATOM 1493 C CA . TYR A 1 197 ? 11.136 12.789 -10.182 1.00 89.88 197 TYR A CA 1
ATOM 1494 C C . TYR A 1 197 ? 11.979 14.017 -10.529 1.00 89.88 197 TYR A C 1
ATOM 1496 O O . TYR A 1 197 ? 11.545 15.155 -10.317 1.00 89.88 197 TYR A O 1
ATOM 1504 N N . THR A 1 198 ? 13.180 13.792 -11.061 1.00 90.75 198 THR A N 1
ATOM 1505 C CA . THR A 1 198 ? 14.103 14.854 -11.498 1.00 90.75 198 THR A CA 1
ATOM 1506 C C . THR A 1 198 ? 14.055 15.119 -12.993 1.00 90.75 198 THR A C 1
ATOM 1508 O O . THR A 1 198 ? 14.412 16.218 -13.406 1.00 90.75 198 THR A O 1
ATOM 1511 N N . ASP A 1 199 ? 13.553 14.165 -13.778 1.00 90.81 199 ASP A N 1
ATOM 1512 C CA . ASP A 1 199 ? 13.405 14.283 -15.225 1.00 90.81 199 ASP A CA 1
ATOM 1513 C C . ASP A 1 199 ? 11.992 13.904 -15.666 1.00 90.81 199 ASP A C 1
ATOM 1515 O O . ASP A 1 199 ? 11.312 13.097 -15.035 1.00 90.81 199 ASP A O 1
ATOM 1519 N N . ALA A 1 200 ? 11.556 14.491 -16.778 1.00 89.50 200 ALA A N 1
ATOM 1520 C CA . ALA A 1 200 ? 10.323 14.090 -17.439 1.00 89.50 200 ALA A CA 1
ATOM 1521 C C . ALA A 1 200 ? 10.505 12.749 -18.162 1.00 89.50 200 ALA A C 1
ATOM 1523 O O . ALA A 1 200 ? 11.602 12.434 -18.641 1.00 89.50 200 ALA A O 1
ATOM 1524 N N . GLY A 1 201 ? 9.430 11.979 -18.283 1.00 88.19 201 GLY A N 1
ATOM 1525 C CA . GLY A 1 201 ? 9.414 10.701 -18.989 1.00 88.19 201 GLY A CA 1
ATOM 1526 C C . GLY A 1 201 ? 8.414 9.717 -18.402 1.00 88.19 201 GLY A C 1
ATOM 1527 O O . GLY A 1 201 ? 7.699 10.036 -17.456 1.00 88.19 201 GLY A O 1
ATOM 1528 N N . LEU A 1 202 ? 8.372 8.526 -18.987 1.00 87.81 202 LEU A N 1
ATOM 1529 C CA . LEU A 1 202 ? 7.598 7.403 -18.478 1.00 87.81 202 LEU A CA 1
ATOM 1530 C C . LEU A 1 202 ? 8.475 6.586 -17.526 1.00 87.81 202 LEU A C 1
ATOM 1532 O O . LEU A 1 202 ? 9.628 6.282 -17.846 1.00 87.81 202 LEU A O 1
ATOM 1536 N N . TYR A 1 203 ? 7.930 6.247 -16.367 1.00 91.62 203 TYR A N 1
ATOM 1537 C CA . TYR A 1 203 ? 8.596 5.473 -15.328 1.00 91.62 203 TYR A CA 1
ATOM 1538 C C . TYR A 1 203 ? 7.738 4.274 -14.954 1.00 91.62 203 TYR A C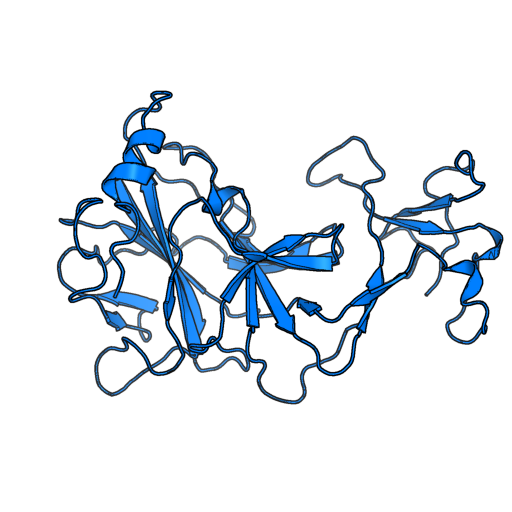 1
ATOM 1540 O O . TYR A 1 203 ? 6.525 4.412 -14.861 1.00 91.62 203 TYR A O 1
ATOM 1548 N N . ARG A 1 204 ? 8.368 3.137 -14.675 1.00 92.25 204 ARG A N 1
ATOM 1549 C CA . ARG A 1 204 ? 7.733 2.006 -14.006 1.00 92.25 204 ARG A CA 1
ATOM 1550 C C . ARG A 1 204 ? 8.104 2.035 -12.538 1.00 92.25 204 ARG A C 1
ATOM 1552 O O . ARG A 1 204 ? 9.290 1.997 -12.210 1.00 92.25 204 ARG A O 1
ATOM 1559 N N . VAL A 1 205 ? 7.101 2.087 -11.673 1.00 93.88 205 VAL A N 1
ATOM 1560 C CA . VAL A 1 205 ? 7.261 1.930 -10.227 1.00 93.88 205 VAL A CA 1
ATOM 1561 C C . VAL A 1 205 ? 6.834 0.532 -9.857 1.00 93.88 205 VAL A C 1
ATOM 1563 O O . VAL A 1 205 ? 5.697 0.159 -10.112 1.00 93.88 205 VAL A O 1
ATOM 1566 N N . THR A 1 206 ? 7.759 -0.232 -9.292 1.00 94.81 206 THR A N 1
ATOM 1567 C CA . THR A 1 206 ? 7.566 -1.635 -8.938 1.00 94.81 206 THR A CA 1
ATOM 1568 C C . THR A 1 206 ? 7.768 -1.810 -7.454 1.00 94.81 206 THR A C 1
ATOM 1570 O O . THR A 1 206 ? 8.758 -1.335 -6.903 1.00 94.81 206 THR A O 1
ATOM 1573 N N . PHE A 1 207 ? 6.845 -2.529 -6.839 1.00 94.62 207 PHE A N 1
ATOM 1574 C CA . PHE A 1 207 ? 6.981 -3.038 -5.496 1.00 94.62 207 PHE A CA 1
ATOM 1575 C C . PHE A 1 207 ? 7.135 -4.549 -5.587 1.00 94.62 207 PHE A C 1
ATOM 1577 O O . PHE A 1 207 ? 6.242 -5.235 -6.094 1.00 94.62 207 PHE A O 1
ATOM 1584 N N . SER A 1 208 ? 8.274 -5.059 -5.140 1.00 93.25 208 SER A N 1
ATOM 1585 C CA . SER A 1 208 ? 8.595 -6.482 -5.194 1.00 93.25 208 SER A CA 1
ATOM 1586 C C . SER A 1 208 ? 8.506 -7.103 -3.808 1.00 93.25 208 SER A C 1
ATOM 1588 O O . SER A 1 208 ? 8.906 -6.512 -2.802 1.00 93.25 208 SER A O 1
ATOM 1590 N N . LEU A 1 209 ? 7.961 -8.317 -3.755 1.00 92.69 209 LEU A N 1
ATOM 1591 C CA . LEU A 1 209 ? 8.057 -9.194 -2.598 1.00 92.69 209 LEU A CA 1
ATOM 1592 C C . LEU A 1 209 ? 9.198 -10.183 -2.868 1.00 92.69 209 LEU A C 1
ATOM 1594 O O . LEU A 1 209 ? 9.049 -11.016 -3.757 1.00 92.69 209 LEU A O 1
ATOM 1598 N N . PRO A 1 210 ? 10.338 -10.122 -2.163 1.00 87.81 210 PRO A N 1
ATOM 1599 C CA . PRO A 1 210 ? 11.418 -11.085 -2.379 1.00 87.81 210 PRO A CA 1
ATOM 1600 C C . PRO A 1 210 ? 11.013 -12.519 -1.980 1.00 87.81 210 PRO A C 1
ATOM 1602 O O . PRO A 1 210 ? 10.202 -12.711 -1.077 1.00 87.81 210 PRO A O 1
ATOM 1605 N N . ASP A 1 211 ? 11.622 -13.549 -2.569 1.00 83.75 211 ASP A N 1
ATOM 1606 C CA . ASP A 1 211 ? 11.315 -14.967 -2.266 1.00 83.75 211 ASP A CA 1
ATOM 1607 C C . ASP A 1 211 ? 11.384 -15.359 -0.783 1.00 83.75 211 ASP A C 1
ATOM 1609 O O . ASP A 1 211 ? 10.735 -16.299 -0.317 1.00 83.75 211 ASP A O 1
ATOM 1613 N N . ASN A 1 212 ? 12.224 -14.672 -0.014 1.00 79.88 212 ASN A N 1
ATOM 1614 C CA . ASN A 1 212 ? 12.525 -15.036 1.364 1.00 79.88 212 ASN A CA 1
ATOM 1615 C C . ASN A 1 212 ? 11.511 -14.498 2.388 1.00 79.88 212 ASN A C 1
ATOM 1617 O O . ASN A 1 212 ? 11.727 -14.691 3.591 1.00 79.88 212 ASN A O 1
ATOM 1621 N N . ILE A 1 213 ? 10.422 -13.856 1.950 1.00 85.69 213 ILE A N 1
ATOM 1622 C CA . ILE A 1 213 ? 9.352 -13.401 2.843 1.00 85.69 213 ILE A CA 1
ATOM 1623 C C . ILE A 1 213 ? 8.089 -14.261 2.756 1.00 85.69 213 ILE A C 1
ATOM 1625 O O . ILE A 1 213 ? 7.668 -14.639 1.673 1.00 85.69 213 ILE A O 1
ATOM 1629 N N . PRO A 1 214 ? 7.416 -14.546 3.886 1.00 91.19 214 PRO A N 1
ATOM 1630 C CA . PRO A 1 214 ? 6.203 -15.363 3.914 1.00 91.19 214 PRO A CA 1
ATOM 1631 C C . PRO A 1 214 ? 4.951 -14.552 3.519 1.00 91.19 214 PRO A C 1
ATOM 1633 O O . PRO A 1 214 ? 3.925 -14.637 4.192 1.00 91.19 214 PRO A O 1
ATOM 1636 N N . VAL A 1 215 ? 5.048 -13.732 2.472 1.00 94.38 215 VAL A N 1
ATOM 1637 C CA . VAL A 1 215 ? 3.965 -12.915 1.905 1.00 94.38 215 VAL A CA 1
ATOM 1638 C C . VAL A 1 215 ? 4.056 -13.021 0.387 1.00 94.38 215 VAL A C 1
ATOM 1640 O O . VAL A 1 215 ? 5.161 -12.935 -0.142 1.00 94.38 215 VAL A O 1
ATOM 1643 N N . SER A 1 216 ? 2.928 -13.205 -0.301 1.00 94.75 216 SER A N 1
ATOM 1644 C CA . SER A 1 216 ? 2.910 -13.381 -1.760 1.00 94.75 216 SER A CA 1
ATOM 1645 C C . SER A 1 216 ? 1.725 -12.707 -2.448 1.00 94.75 216 SER A C 1
ATOM 1647 O O . SER A 1 216 ? 0.657 -12.543 -1.847 1.00 94.75 216 SER A O 1
ATOM 1649 N N . PHE A 1 217 ? 1.914 -12.366 -3.723 1.00 95.69 217 PHE A N 1
ATOM 1650 C CA . PHE A 1 217 ? 0.842 -12.062 -4.667 1.00 95.69 217 PHE A CA 1
ATOM 1651 C C . PHE A 1 217 ? 0.545 -13.274 -5.539 1.00 95.69 217 PHE A C 1
ATOM 1653 O O . PHE A 1 217 ? 1.435 -14.016 -5.949 1.00 95.69 217 PHE A O 1
ATOM 1660 N N . THR A 1 218 ? -0.728 -13.455 -5.865 1.00 94.44 218 THR A N 1
ATOM 1661 C CA . THR A 1 218 ? -1.193 -14.522 -6.752 1.00 94.44 218 THR A CA 1
ATOM 1662 C C . THR A 1 218 ? -2.011 -13.929 -7.889 1.00 94.44 218 THR A C 1
ATOM 1664 O O . THR A 1 218 ? -2.382 -12.758 -7.858 1.00 94.44 218 THR A O 1
ATOM 1667 N N . ALA A 1 219 ? -2.388 -14.755 -8.867 1.00 89.62 219 ALA A N 1
ATOM 1668 C CA . ALA A 1 219 ? -3.314 -14.343 -9.924 1.00 89.62 219 ALA A CA 1
ATOM 1669 C C . ALA A 1 219 ? -4.704 -13.917 -9.393 1.00 89.62 219 ALA A C 1
ATOM 1671 O O . ALA A 1 219 ? -5.494 -13.346 -10.141 1.00 89.62 219 ALA A O 1
ATOM 1672 N N . GLY A 1 220 ? -5.022 -14.231 -8.130 1.00 92.69 220 GLY A N 1
ATOM 1673 C CA . GLY A 1 220 ? -6.246 -13.802 -7.454 1.00 92.69 220 GLY A CA 1
ATOM 1674 C C . GLY A 1 220 ? -6.120 -12.481 -6.694 1.00 92.69 220 GLY A C 1
ATOM 1675 O O . GLY A 1 220 ? -7.147 -11.949 -6.290 1.00 92.69 220 GLY A O 1
ATOM 1676 N N . THR A 1 221 ? -4.908 -11.951 -6.504 1.00 95.88 221 THR A N 1
ATOM 1677 C CA . THR A 1 221 ? -4.691 -10.672 -5.820 1.00 95.88 221 THR A CA 1
ATOM 1678 C C . THR A 1 221 ? -5.269 -9.532 -6.657 1.00 95.88 221 THR A C 1
ATOM 1680 O O . THR A 1 221 ? -4.988 -9.411 -7.851 1.00 95.88 221 THR A O 1
ATOM 1683 N N . GLN A 1 222 ? -6.083 -8.690 -6.030 1.00 94.19 222 GLN A N 1
ATOM 1684 C CA . GLN A 1 222 ? -6.844 -7.626 -6.675 1.00 94.19 222 GLN A CA 1
ATOM 1685 C C . GLN A 1 222 ? -6.359 -6.247 -6.229 1.00 94.19 222 GLN A C 1
ATOM 1687 O O . GLN A 1 222 ? -5.703 -6.096 -5.201 1.00 94.19 222 GLN A O 1
ATOM 1692 N N . ILE A 1 223 ? -6.708 -5.228 -7.010 1.00 91.75 223 ILE A N 1
ATOM 1693 C CA . ILE A 1 223 ? -6.442 -3.826 -6.687 1.00 91.75 223 ILE A CA 1
ATOM 1694 C C . ILE A 1 223 ? -7.776 -3.160 -6.378 1.00 91.75 223 ILE A C 1
ATOM 1696 O O . ILE A 1 223 ? -8.739 -3.326 -7.134 1.00 91.75 223 ILE A O 1
ATOM 1700 N N . GLY A 1 224 ? -7.844 -2.444 -5.264 1.00 91.44 224 GLY A N 1
ATOM 1701 C CA . GLY A 1 224 ? -9.073 -1.813 -4.806 1.00 91.44 224 GLY A CA 1
ATOM 1702 C C . GLY A 1 224 ? -8.834 -0.852 -3.657 1.00 91.44 224 GLY A C 1
ATOM 1703 O O . GLY A 1 224 ? -7.885 -1.013 -2.889 1.00 91.44 224 GLY A O 1
ATOM 1704 N N . ASP A 1 225 ? -9.771 0.070 -3.495 1.00 89.88 225 ASP A N 1
ATOM 1705 C CA . ASP A 1 225 ? -9.720 1.088 -2.455 1.00 89.88 225 ASP A CA 1
ATOM 1706 C C . ASP A 1 225 ? -10.489 0.569 -1.245 1.00 89.88 225 ASP A C 1
ATOM 1708 O O . ASP A 1 225 ? -11.659 0.176 -1.353 1.00 89.88 225 ASP A O 1
ATOM 1712 N N . TYR A 1 226 ? -9.850 0.543 -0.073 1.00 89.62 226 TYR A N 1
ATOM 1713 C CA . TYR A 1 226 ? -10.560 0.129 1.131 1.00 89.62 226 TYR A CA 1
ATOM 1714 C C . TYR A 1 226 ? -11.484 1.249 1.614 1.00 89.62 226 TYR A C 1
ATOM 1716 O O . TYR A 1 226 ? -11.052 2.240 2.212 1.00 89.62 226 TYR A O 1
ATOM 1724 N N . ASN A 1 227 ? -12.784 1.057 1.428 1.00 88.81 227 ASN A N 1
ATOM 1725 C CA . ASN A 1 227 ? -13.799 2.001 1.855 1.00 88.81 227 ASN A CA 1
ATOM 1726 C C . ASN A 1 227 ? -14.123 1.802 3.342 1.00 88.81 227 ASN A C 1
ATOM 1728 O O . ASN A 1 227 ? -14.739 0.818 3.750 1.00 88.81 227 ASN A O 1
ATOM 1732 N N . GLU A 1 228 ? -13.724 2.765 4.173 1.00 82.56 228 GLU A N 1
ATOM 1733 C CA . GLU A 1 228 ? -13.930 2.729 5.629 1.00 82.56 228 GLU A CA 1
ATOM 1734 C C . GLU A 1 228 ? -15.408 2.749 6.049 1.00 82.56 228 GLU A C 1
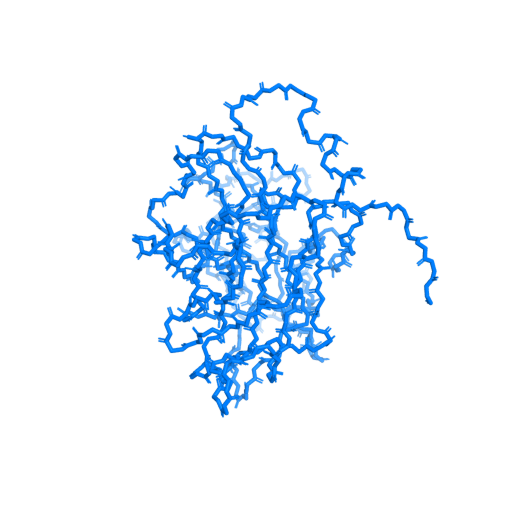ATOM 1736 O O . GLU A 1 228 ? -15.765 2.215 7.106 1.00 82.56 228 GLU A O 1
ATOM 1741 N N . GLU A 1 229 ? -16.279 3.366 5.245 1.00 84.06 229 GLU A N 1
ATOM 1742 C CA . GLU A 1 229 ? -17.708 3.473 5.546 1.00 84.06 229 GLU A CA 1
ATOM 1743 C C . GLU A 1 229 ? -18.428 2.151 5.272 1.00 84.06 229 GLU A C 1
ATOM 1745 O O . GLU A 1 229 ? -19.186 1.665 6.119 1.00 84.06 229 GLU A O 1
ATOM 1750 N N . SER A 1 230 ? -18.173 1.551 4.105 1.00 88.88 230 SER A N 1
ATOM 1751 C CA . SER A 1 230 ? -18.761 0.266 3.710 1.00 88.88 230 SER A CA 1
ATOM 1752 C C . SER A 1 230 ? -18.024 -0.936 4.314 1.00 88.88 230 SER A C 1
ATOM 1754 O O . SER A 1 230 ? -18.619 -2.008 4.447 1.00 88.88 230 SER A O 1
ATOM 1756 N N . ARG A 1 231 ? -16.769 -0.743 4.747 1.00 88.62 231 ARG A N 1
ATOM 1757 C CA . ARG A 1 231 ? -15.834 -1.766 5.255 1.00 88.62 231 ARG A CA 1
ATOM 1758 C C . ARG A 1 231 ? -15.598 -2.882 4.244 1.00 88.62 231 ARG A C 1
ATOM 1760 O O . ARG A 1 231 ? -15.568 -4.0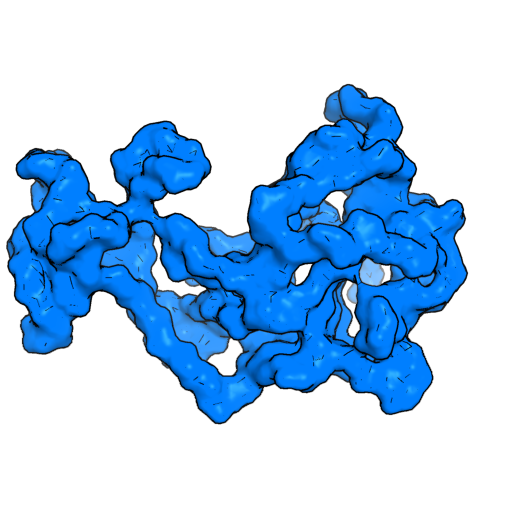65 4.592 1.00 88.62 231 ARG A O 1
ATOM 1767 N N . ALA A 1 232 ? -15.485 -2.483 2.989 1.00 91.44 232 ALA A N 1
ATOM 1768 C CA . ALA A 1 232 ? -15.285 -3.351 1.847 1.00 91.44 232 ALA A CA 1
ATOM 1769 C C . ALA A 1 232 ? -14.326 -2.685 0.858 1.00 91.44 232 ALA A C 1
ATOM 1771 O O . ALA A 1 232 ? -14.049 -1.491 0.958 1.00 91.44 232 ALA A O 1
ATOM 1772 N N . PHE A 1 233 ? -13.837 -3.475 -0.091 1.00 92.62 233 PHE A N 1
ATOM 1773 C CA . PHE A 1 233 ? -13.073 -2.961 -1.214 1.00 92.62 233 PHE A CA 1
ATOM 1774 C C . PHE A 1 233 ? -14.003 -2.518 -2.331 1.00 92.62 233 PHE A C 1
ATOM 1776 O O . PHE A 1 233 ? -14.854 -3.293 -2.781 1.00 92.62 233 PHE A O 1
ATOM 1783 N N . ASP A 1 234 ? -13.798 -1.289 -2.783 1.00 89.12 234 ASP A N 1
ATOM 1784 C CA . ASP A 1 234 ? -14.356 -0.806 -4.032 1.00 89.12 234 ASP A CA 1
ATOM 1785 C C . ASP A 1 234 ? -13.320 -1.068 -5.141 1.00 89.12 234 ASP A C 1
ATOM 1787 O O . ASP A 1 234 ? -12.136 -0.771 -4.967 1.00 89.12 234 ASP A O 1
ATOM 1791 N N . PRO A 1 235 ? -13.707 -1.678 -6.275 1.00 81.38 235 PRO A N 1
ATOM 1792 C CA . PRO A 1 235 ? -12.769 -1.891 -7.367 1.00 81.38 235 PRO A CA 1
ATOM 1793 C C . PRO A 1 235 ? -12.313 -0.542 -7.930 1.00 81.38 235 PRO A C 1
ATOM 1795 O O . PRO A 1 235 ? -13.140 0.349 -8.145 1.00 81.38 235 PRO A O 1
ATOM 1798 N N . VAL A 1 236 ? -11.022 -0.421 -8.250 1.00 78.31 236 VAL A N 1
ATOM 1799 C CA . VAL A 1 236 ? -10.502 0.765 -8.942 1.00 78.31 236 VAL A CA 1
ATOM 1800 C C . VAL A 1 236 ? -11.139 0.831 -10.331 1.00 78.31 236 VAL A C 1
ATOM 1802 O O . VAL A 1 236 ? -10.878 -0.005 -11.198 1.00 78.31 236 VAL A O 1
ATOM 1805 N N . THR A 1 237 ? -12.033 1.799 -10.532 1.00 64.19 237 THR A N 1
ATOM 1806 C CA . THR A 1 237 ? -12.779 1.979 -11.794 1.00 64.19 237 THR A CA 1
ATOM 1807 C C . THR A 1 237 ? -12.200 3.079 -12.678 1.00 64.19 237 THR A C 1
ATOM 1809 O O . THR A 1 237 ? -12.446 3.086 -13.883 1.00 64.19 237 THR A O 1
ATOM 1812 N N . GLU A 1 238 ? -11.397 3.970 -12.100 1.00 63.28 238 GLU A N 1
ATOM 1813 C CA . GLU A 1 238 ? -10.718 5.077 -12.766 1.00 63.28 238 GLU A CA 1
ATOM 1814 C C . GLU A 1 238 ? -9.327 5.245 -12.141 1.00 63.28 238 GLU A C 1
ATOM 1816 O O . GLU A 1 238 ? -9.168 5.069 -10.937 1.00 63.28 238 GLU A O 1
ATOM 1821 N N . GLY A 1 239 ? -8.314 5.577 -12.945 1.00 68.69 239 GLY A N 1
ATOM 1822 C CA . GLY A 1 239 ? -6.949 5.786 -12.457 1.00 68.69 239 GLY A CA 1
ATOM 1823 C C . GLY A 1 239 ? -5.885 5.150 -13.344 1.00 68.69 239 GLY A C 1
ATOM 1824 O O . GLY A 1 239 ? -6.152 4.697 -14.461 1.00 68.69 239 GLY A O 1
ATOM 1825 N N . ARG A 1 240 ? -4.643 5.146 -12.857 1.00 75.88 240 ARG A N 1
ATOM 1826 C CA . ARG A 1 240 ? -3.520 4.490 -13.540 1.00 75.88 240 ARG A CA 1
ATOM 1827 C C . ARG A 1 240 ? -3.687 2.972 -13.476 1.00 75.88 240 ARG A C 1
ATOM 1829 O O . ARG A 1 240 ? -3.926 2.421 -12.403 1.00 75.88 240 ARG A O 1
ATOM 1836 N N . GLN A 1 241 ? -3.523 2.287 -14.613 1.00 73.88 241 GLN A N 1
ATOM 1837 C CA . GLN A 1 241 ? -3.497 0.827 -14.597 1.00 73.88 241 GLN A CA 1
ATOM 1838 C C . GLN A 1 241 ? -2.333 0.375 -13.734 1.00 73.88 241 GLN A C 1
ATOM 1840 O O . GLN A 1 241 ? -1.181 0.760 -13.939 1.00 73.88 241 GLN A O 1
ATOM 1845 N N . THR A 1 242 ? -2.678 -0.470 -12.784 1.00 85.25 242 THR A N 1
ATOM 1846 C CA . THR A 1 242 ? -1.729 -1.119 -11.908 1.00 85.25 242 THR A CA 1
ATOM 1847 C C . THR A 1 242 ? -1.869 -2.609 -12.143 1.00 85.25 242 THR A C 1
ATOM 1849 O O . THR A 1 242 ? -2.972 -3.120 -12.354 1.00 85.25 242 THR A O 1
ATOM 1852 N N . ILE A 1 243 ? -0.737 -3.292 -12.216 1.00 88.00 243 ILE A N 1
ATOM 1853 C CA . ILE A 1 243 ? -0.674 -4.690 -12.616 1.00 88.00 243 ILE A CA 1
ATOM 1854 C C . ILE A 1 243 ? -0.030 -5.473 -11.487 1.00 88.00 243 ILE A C 1
ATOM 1856 O O . ILE A 1 243 ? 1.048 -5.124 -11.005 1.00 88.00 243 ILE A O 1
ATOM 1860 N N . VAL A 1 244 ? -0.713 -6.542 -11.090 1.00 91.44 244 VAL A N 1
ATOM 1861 C CA . VAL A 1 244 ? -0.156 -7.583 -10.237 1.00 91.44 244 VAL A CA 1
ATOM 1862 C C . VAL A 1 244 ? 0.441 -8.657 -11.136 1.00 91.44 244 VAL A C 1
ATOM 1864 O O . VAL A 1 244 ? -0.217 -9.152 -12.050 1.00 91.44 244 VAL A O 1
ATOM 1867 N N . VAL A 1 245 ? 1.685 -9.016 -10.856 1.00 91.12 245 VAL A N 1
ATOM 1868 C CA . VAL A 1 245 ? 2.372 -10.176 -11.416 1.00 91.12 245 VAL A CA 1
ATOM 1869 C C . VAL A 1 245 ? 2.431 -11.210 -10.307 1.00 91.12 245 VAL A C 1
ATOM 1871 O O . VAL A 1 245 ? 2.962 -10.935 -9.227 1.00 91.12 245 VAL A O 1
ATOM 1874 N N . ALA A 1 246 ? 1.840 -12.374 -10.551 1.00 90.44 246 ALA A N 1
ATOM 1875 C CA . ALA A 1 246 ? 1.811 -13.434 -9.560 1.00 90.44 246 ALA A CA 1
ATOM 1876 C C . ALA A 1 246 ? 3.221 -13.987 -9.301 1.00 90.44 246 ALA A C 1
ATOM 1878 O O . ALA A 1 246 ? 4.091 -13.951 -10.175 1.00 90.44 246 ALA A O 1
ATOM 1879 N N . ASP A 1 247 ? 3.412 -14.551 -8.111 1.00 87.12 247 ASP A N 1
ATOM 1880 C CA . ASP A 1 247 ? 4.489 -15.508 -7.859 1.00 87.12 247 ASP A CA 1
ATOM 1881 C C . ASP A 1 247 ? 4.533 -16.565 -8.984 1.00 87.12 247 ASP A C 1
ATOM 1883 O O . ASP A 1 247 ? 3.493 -17.080 -9.415 1.00 87.12 247 ASP A O 1
ATOM 1887 N N . GLY A 1 248 ? 5.719 -16.863 -9.507 1.00 79.50 248 GLY A N 1
ATOM 1888 C CA . GLY A 1 248 ? 5.929 -17.771 -10.635 1.00 79.50 248 GLY A CA 1
ATOM 1889 C C . GLY A 1 248 ? 6.088 -17.103 -12.003 1.00 79.50 248 GLY A C 1
ATOM 1890 O O . GLY A 1 248 ? 6.454 -17.787 -12.967 1.00 79.50 248 GLY A O 1
ATOM 1891 N N . GLU A 1 249 ? 5.768 -15.813 -12.152 1.00 84.19 249 GLU A N 1
ATOM 1892 C CA . GLU A 1 249 ? 5.621 -15.168 -13.464 1.00 84.19 249 GLU A CA 1
ATOM 1893 C C . GLU A 1 249 ? 6.743 -14.176 -13.813 1.00 84.19 249 GLU A C 1
ATOM 1895 O O . GLU A 1 249 ? 7.341 -13.545 -12.965 1.00 84.19 249 GLU A O 1
ATOM 1900 N N . LEU A 1 250 ? 7.028 -14.002 -15.110 1.00 83.00 250 LEU A N 1
ATOM 1901 C CA . LEU A 1 250 ? 7.933 -12.970 -15.661 1.00 83.00 250 LEU A CA 1
ATOM 1902 C C . LEU A 1 250 ? 9.410 -12.961 -15.196 1.00 83.00 250 LEU A C 1
ATOM 1904 O O . LEU A 1 250 ? 10.156 -12.096 -15.664 1.00 83.00 250 LEU A O 1
ATOM 1908 N N . GLY A 1 251 ? 9.872 -13.932 -14.408 1.00 76.06 251 GLY A N 1
ATOM 1909 C CA . GLY A 1 251 ? 11.286 -14.081 -14.032 1.00 76.06 251 GLY A CA 1
ATOM 1910 C C . GLY A 1 251 ? 12.257 -14.321 -15.207 1.00 76.06 251 GLY A C 1
ATOM 1911 O O . GLY A 1 251 ? 11.896 -14.836 -16.275 1.00 76.06 251 GLY A O 1
ATOM 1912 N N . VAL A 1 252 ? 13.528 -13.946 -15.021 1.00 69.25 252 VAL A N 1
ATOM 1913 C CA . VAL A 1 252 ? 14.622 -14.218 -15.970 1.00 69.25 252 VAL A CA 1
ATOM 1914 C C . VAL A 1 252 ? 15.240 -15.600 -15.712 1.00 69.25 252 VAL A C 1
ATOM 1916 O O . VAL A 1 252 ? 15.900 -15.846 -14.707 1.00 69.25 252 VAL A O 1
ATOM 1919 N N . GLY A 1 253 ? 15.128 -16.505 -16.689 1.00 64.50 253 GLY A N 1
ATOM 1920 C CA . GLY A 1 253 ? 15.777 -17.821 -16.635 1.00 64.50 253 GLY A CA 1
ATOM 1921 C C . GLY A 1 253 ? 15.035 -18.828 -15.748 1.00 64.50 253 GLY A C 1
ATOM 1922 O O . GLY A 1 253 ? 13.814 -18.895 -15.781 1.00 64.50 253 GLY A O 1
ATOM 1923 N N . ASN A 1 254 ? 15.780 -19.663 -15.013 1.00 55.81 254 ASN A N 1
ATOM 1924 C CA . ASN A 1 254 ? 15.223 -20.676 -14.097 1.00 55.81 254 ASN A CA 1
ATOM 1925 C C . ASN A 1 254 ? 15.090 -20.171 -12.648 1.00 55.81 254 ASN A C 1
ATOM 1927 O O . ASN A 1 254 ? 14.847 -20.977 -11.753 1.00 55.81 254 ASN A O 1
ATOM 1931 N N . ALA A 1 255 ? 15.325 -18.883 -12.410 1.00 57.06 255 ALA A N 1
ATOM 1932 C CA . ALA A 1 255 ? 15.241 -18.268 -11.098 1.00 57.06 255 ALA A CA 1
ATOM 1933 C C . ALA A 1 255 ? 14.114 -17.237 -11.162 1.00 57.06 255 ALA A C 1
ATOM 1935 O O . ALA A 1 255 ? 14.319 -16.093 -11.558 1.00 57.06 255 ALA A O 1
ATOM 1936 N N . ASP A 1 256 ? 12.905 -17.699 -10.866 1.00 67.38 256 ASP A N 1
ATOM 1937 C CA . ASP A 1 256 ? 11.935 -16.795 -10.276 1.00 67.38 256 ASP A CA 1
ATOM 1938 C C . ASP A 1 256 ? 12.421 -16.503 -8.858 1.00 67.38 256 ASP A C 1
ATOM 1940 O O . ASP A 1 256 ? 12.774 -17.440 -8.140 1.00 67.38 256 ASP A O 1
ATOM 1944 N N . THR A 1 257 ? 12.582 -15.221 -8.547 1.00 79.94 257 THR A N 1
ATOM 1945 C CA . THR A 1 257 ? 13.148 -14.753 -7.277 1.00 79.94 257 THR A CA 1
ATOM 1946 C C . THR A 1 257 ? 12.260 -13.722 -6.580 1.00 79.94 257 THR A C 1
ATOM 1948 O O . THR A 1 257 ? 12.721 -12.992 -5.691 1.00 79.94 257 THR A O 1
ATOM 1951 N N . HIS A 1 258 ? 10.984 -13.657 -6.978 1.00 89.25 258 HIS A N 1
ATOM 1952 C CA . HIS A 1 258 ? 9.959 -12.907 -6.269 1.00 89.25 258 HIS A CA 1
ATOM 1953 C C . HIS A 1 258 ? 8.768 -13.782 -5.852 1.00 89.25 258 HIS A C 1
ATOM 1955 O O . HIS A 1 258 ? 8.276 -14.607 -6.607 1.00 89.25 258 HIS A O 1
ATOM 1961 N N . ASN A 1 259 ? 8.151 -13.432 -4.728 1.00 92.75 259 ASN A N 1
ATOM 1962 C CA . ASN A 1 259 ? 6.822 -13.902 -4.335 1.00 92.75 259 ASN A CA 1
ATOM 1963 C C . ASN A 1 259 ? 5.703 -13.025 -4.934 1.00 92.75 259 ASN A C 1
ATOM 1965 O O . ASN A 1 259 ? 4.625 -12.884 -4.355 1.00 92.75 259 ASN A O 1
ATOM 1969 N N . GLY A 1 260 ? 5.968 -12.390 -6.074 1.00 93.19 260 GLY A N 1
ATOM 1970 C CA . GLY A 1 260 ? 5.050 -11.515 -6.790 1.00 93.19 260 GLY A CA 1
ATOM 1971 C C . GLY A 1 260 ? 5.498 -10.057 -6.839 1.00 93.19 260 GLY A C 1
ATOM 1972 O O . GLY A 1 260 ? 6.250 -9.562 -5.992 1.00 93.19 260 GLY A O 1
ATOM 1973 N N . LEU A 1 261 ? 5.002 -9.359 -7.858 1.00 93.94 261 LEU A N 1
ATOM 1974 C CA . LEU A 1 261 ? 5.270 -7.947 -8.110 1.00 93.94 261 LEU A CA 1
ATOM 1975 C C . LEU A 1 261 ? 3.956 -7.181 -8.224 1.00 93.94 261 LEU A C 1
ATOM 1977 O O . LEU A 1 261 ? 2.962 -7.691 -8.736 1.00 93.94 261 LEU A O 1
ATOM 1981 N N . LEU A 1 262 ? 3.979 -5.919 -7.827 1.00 94.12 262 LEU A N 1
ATOM 1982 C CA . LEU A 1 262 ? 2.972 -4.942 -8.215 1.00 94.12 262 LEU A CA 1
ATOM 1983 C C . LEU A 1 262 ? 3.689 -3.806 -8.923 1.00 94.12 262 LEU A C 1
ATOM 1985 O O . LEU A 1 262 ? 4.664 -3.281 -8.389 1.00 94.12 262 LEU A O 1
ATOM 1989 N N . TYR A 1 263 ? 3.220 -3.397 -10.096 1.00 92.62 263 TYR A N 1
ATOM 1990 C CA . TYR A 1 263 ? 3.765 -2.210 -10.734 1.00 92.62 263 TYR A CA 1
ATOM 1991 C C . TYR A 1 263 ? 2.696 -1.280 -11.292 1.00 92.62 263 TYR A C 1
ATOM 1993 O O . TYR A 1 263 ? 1.610 -1.699 -11.692 1.00 92.62 263 TYR A O 1
ATOM 2001 N N . VAL A 1 264 ? 3.054 -0.001 -11.339 1.00 89.88 264 VAL A N 1
ATOM 2002 C CA . VAL A 1 264 ? 2.290 1.066 -11.978 1.00 89.88 264 VAL A CA 1
ATOM 2003 C C . VAL A 1 264 ? 3.215 1.878 -12.872 1.00 89.88 264 VAL A C 1
ATOM 2005 O O . VAL A 1 264 ? 4.336 2.231 -12.489 1.00 89.88 264 VAL A O 1
ATOM 2008 N N . ASP A 1 265 ? 2.736 2.190 -14.069 1.00 87.88 265 ASP A N 1
ATOM 2009 C CA . ASP A 1 265 ? 3.454 3.048 -14.999 1.00 87.88 265 ASP A CA 1
ATOM 2010 C C . ASP A 1 265 ? 3.004 4.508 -14.806 1.00 87.88 265 ASP A C 1
ATOM 2012 O O . ASP A 1 265 ? 1.817 4.841 -14.831 1.00 87.88 265 ASP A O 1
ATOM 2016 N N . MET A 1 266 ? 3.966 5.401 -14.568 1.00 85.19 266 MET A N 1
ATOM 2017 C CA . MET A 1 266 ? 3.752 6.812 -14.259 1.00 85.19 266 MET A CA 1
ATOM 2018 C C . MET A 1 266 ? 4.413 7.719 -15.291 1.00 85.19 266 MET A C 1
ATOM 2020 O O . MET A 1 266 ? 5.633 7.716 -15.470 1.00 85.19 266 MET A O 1
ATOM 2024 N N . LEU A 1 267 ? 3.602 8.554 -15.942 1.00 84.75 267 LEU A N 1
ATOM 2025 C CA . LEU A 1 267 ? 4.099 9.616 -16.805 1.00 84.75 267 LEU A CA 1
ATOM 2026 C C . LEU A 1 267 ? 4.403 10.872 -15.985 1.00 84.75 267 LEU A C 1
ATOM 2028 O O . LEU A 1 267 ? 3.544 11.409 -15.291 1.00 84.75 267 LEU A O 1
ATOM 2032 N N . VAL A 1 268 ? 5.621 11.379 -16.132 1.00 86.94 268 VAL A N 1
ATOM 2033 C CA . VAL A 1 268 ? 6.076 12.643 -15.554 1.00 86.94 268 VAL A CA 1
ATOM 2034 C C . VAL A 1 268 ? 6.191 13.666 -16.687 1.00 86.94 268 VAL A C 1
ATOM 2036 O O . VAL A 1 268 ? 7.128 13.577 -17.488 1.00 86.94 268 VAL A O 1
ATOM 2039 N N . PRO A 1 269 ? 5.270 14.636 -16.804 1.00 81.69 269 PRO A N 1
ATOM 2040 C CA . PRO A 1 269 ? 5.306 15.617 -17.881 1.00 81.69 269 PRO A CA 1
ATOM 2041 C C . PRO A 1 269 ? 6.424 16.650 -17.673 1.00 81.69 269 PRO A C 1
ATOM 2043 O O . PRO A 1 269 ? 6.782 16.998 -16.545 1.00 81.69 269 PRO A O 1
ATOM 2046 N N . SER A 1 270 ? 6.955 17.187 -18.776 1.00 78.62 270 SER A N 1
ATOM 2047 C CA . SER A 1 270 ? 7.963 18.259 -18.758 1.00 78.62 270 SER A CA 1
ATOM 2048 C C . SER A 1 270 ? 7.395 19.626 -18.366 1.00 78.62 270 SER A C 1
ATOM 2050 O O . SER A 1 270 ? 8.145 20.483 -17.906 1.00 78.62 270 SER A O 1
ATOM 2052 N N . GLU A 1 271 ? 6.082 19.830 -18.514 1.00 67.81 271 GLU A N 1
ATOM 2053 C CA . GLU A 1 271 ? 5.362 21.041 -18.110 1.00 67.81 271 GLU A CA 1
ATOM 2054 C C . GLU A 1 271 ? 4.021 20.671 -17.460 1.00 67.81 271 GLU A C 1
ATOM 2056 O O . GLU A 1 271 ? 3.332 19.756 -17.906 1.00 67.81 271 GLU A O 1
ATOM 2061 N N . VAL A 1 272 ? 3.629 21.389 -16.402 1.00 55.44 272 VAL A N 1
ATOM 2062 C CA . VAL A 1 272 ? 2.334 21.184 -15.733 1.00 55.44 272 VAL A CA 1
ATOM 2063 C C . VAL A 1 272 ? 1.283 22.058 -16.421 1.00 55.44 272 VAL A C 1
ATOM 2065 O O . VAL A 1 272 ? 0.978 23.157 -15.959 1.00 55.44 272 VAL A O 1
ATOM 2068 N N . GLY A 1 273 ? 0.759 21.595 -17.553 1.00 49.16 273 GLY A N 1
ATOM 2069 C CA . GLY A 1 273 ? -0.473 22.122 -18.144 1.00 49.16 273 GLY A CA 1
ATOM 2070 C C . GLY A 1 273 ? -1.678 21.371 -17.581 1.00 49.16 273 GLY A C 1
ATOM 2071 O O . GLY A 1 273 ? -1.626 20.151 -17.457 1.00 49.16 273 GLY A O 1
ATOM 2072 N N . GLY A 1 274 ? -2.762 22.076 -17.244 1.00 43.69 274 GLY A N 1
ATOM 2073 C CA . GLY A 1 274 ? -3.971 21.498 -16.630 1.00 43.69 274 GLY A CA 1
ATOM 2074 C C . GLY A 1 274 ? -4.735 20.466 -17.475 1.00 43.69 274 GLY A C 1
ATOM 2075 O O . GLY A 1 274 ? -5.757 19.985 -17.016 1.00 43.69 274 GLY A O 1
ATOM 2076 N N . GLU A 1 275 ? -4.245 20.131 -18.672 1.00 44.31 275 GLU A N 1
ATOM 2077 C CA . GLU A 1 275 ? -4.856 19.197 -19.632 1.00 44.31 275 GLU A CA 1
ATOM 2078 C C . GLU A 1 275 ? -3.983 17.949 -19.897 1.00 44.31 275 GLU A C 1
ATOM 2080 O O . GLU A 1 275 ? -4.340 17.099 -20.709 1.00 44.31 275 GLU A O 1
ATOM 2085 N N . GLY A 1 276 ? -2.812 17.836 -19.250 1.00 46.28 276 GLY A N 1
ATOM 2086 C CA . GLY A 1 276 ? -1.806 16.820 -19.583 1.00 46.28 276 GLY A CA 1
ATOM 2087 C C . GLY A 1 276 ? -2.187 15.378 -19.237 1.00 46.28 276 GLY A C 1
ATOM 2088 O O . GLY A 1 276 ? -1.652 14.472 -19.863 1.00 46.28 276 GLY A O 1
ATOM 2089 N N . GLU A 1 277 ? -3.100 15.158 -18.284 1.00 48.59 277 GLU A N 1
ATOM 2090 C CA . GLU A 1 277 ? -3.498 13.810 -17.840 1.00 48.59 277 GLU A CA 1
ATOM 2091 C C . GLU A 1 277 ? -4.845 13.324 -18.391 1.00 48.59 277 GLU A C 1
ATOM 2093 O O . GLU A 1 277 ? -5.007 12.124 -18.596 1.00 48.59 277 GLU A O 1
ATOM 2098 N N . ASP A 1 278 ? -5.770 14.214 -18.765 1.00 46.97 278 ASP A N 1
ATOM 2099 C CA . ASP A 1 278 ? -7.017 13.802 -19.439 1.00 46.97 278 ASP A CA 1
ATOM 2100 C C . ASP A 1 278 ? -6.732 13.132 -20.797 1.00 46.97 278 ASP A C 1
ATOM 2102 O O . ASP A 1 278 ? -7.481 12.274 -21.266 1.00 46.97 278 ASP A O 1
ATOM 2106 N N . GLN A 1 279 ? -5.596 13.470 -21.417 1.00 44.84 279 GLN A N 1
ATOM 2107 C CA . GLN A 1 279 ? -5.101 12.787 -22.613 1.00 44.84 279 GLN A CA 1
ATOM 2108 C C . GLN A 1 279 ? -4.436 11.434 -22.295 1.00 44.84 279 GLN A C 1
ATOM 2110 O O . GLN A 1 279 ? -4.416 10.558 -23.153 1.00 44.84 279 GLN A O 1
ATOM 2115 N N . ILE A 1 280 ? -3.942 11.213 -21.072 1.00 46.78 280 ILE A N 1
ATOM 2116 C CA . ILE A 1 280 ? -3.303 9.958 -20.630 1.00 46.78 280 ILE A CA 1
ATOM 2117 C C . ILE A 1 280 ? -4.365 8.871 -20.432 1.00 46.78 280 ILE A C 1
ATOM 2119 O O . ILE A 1 280 ? -4.204 7.773 -20.955 1.00 46.78 280 ILE A O 1
ATOM 2123 N N . ALA A 1 281 ? -5.502 9.173 -19.800 1.00 43.31 281 ALA A N 1
ATOM 2124 C CA . ALA A 1 281 ? -6.587 8.193 -19.674 1.00 43.31 281 ALA A CA 1
ATOM 2125 C C . ALA A 1 281 ? -7.067 7.661 -21.046 1.00 43.31 281 ALA A C 1
ATOM 2127 O O . ALA A 1 281 ? -7.411 6.489 -21.170 1.00 43.31 281 ALA A O 1
ATOM 2128 N N . GLN A 1 282 ? -7.015 8.492 -22.100 1.00 42.22 282 GLN A N 1
ATOM 2129 C CA . GLN A 1 282 ? -7.393 8.107 -23.468 1.00 42.22 282 GLN A CA 1
ATOM 2130 C C . GLN A 1 282 ? -6.272 7.457 -24.296 1.00 42.22 282 GLN A C 1
ATOM 2132 O O . GLN A 1 282 ? -6.576 6.672 -25.195 1.00 42.22 282 GLN A O 1
ATOM 2137 N N . ILE A 1 283 ? -5.000 7.785 -24.044 1.00 42.84 283 ILE A N 1
ATOM 2138 C CA . ILE A 1 283 ? -3.856 7.227 -24.790 1.00 42.84 283 ILE A CA 1
ATOM 2139 C C . ILE A 1 283 ? -3.451 5.853 -24.248 1.00 42.84 283 ILE A C 1
ATOM 2141 O O . ILE A 1 283 ? -3.032 5.003 -25.031 1.00 42.84 283 ILE A O 1
ATOM 2145 N N . PHE A 1 284 ? -3.597 5.622 -22.942 1.00 42.03 284 PHE A N 1
ATOM 2146 C CA . PHE A 1 284 ? -3.196 4.362 -22.322 1.00 42.03 284 PHE A CA 1
ATOM 2147 C C . PHE A 1 284 ? -4.305 3.290 -22.356 1.00 42.03 284 PHE A C 1
ATOM 2149 O O . PHE A 1 284 ? -3.975 2.109 -22.403 1.00 42.03 284 PHE A O 1
ATOM 2156 N N . TYR A 1 285 ? -5.600 3.658 -22.403 1.00 50.34 285 TYR A N 1
ATOM 2157 C CA . TYR A 1 285 ? -6.713 2.691 -22.311 1.00 50.34 285 TYR A CA 1
ATOM 2158 C C . TYR A 1 285 ? -7.915 3.057 -23.205 1.00 50.34 285 TYR A C 1
ATOM 2160 O O . TYR A 1 285 ? -8.863 3.697 -22.742 1.00 50.34 285 TYR A O 1
ATOM 2168 N N . PRO A 1 286 ? -7.958 2.647 -24.491 1.00 37.31 286 PRO A N 1
ATOM 2169 C CA . PRO A 1 286 ? -9.206 2.709 -25.243 1.00 37.31 286 PRO A CA 1
ATOM 2170 C C . PRO A 1 286 ? -10.253 1.819 -24.559 1.00 37.31 286 PRO A C 1
ATOM 2172 O O . PRO A 1 286 ? -9.952 0.695 -24.155 1.00 37.31 286 PRO A O 1
ATOM 2175 N N . ALA A 1 287 ? -11.481 2.332 -24.433 1.00 35.16 287 ALA A N 1
ATOM 2176 C CA . ALA A 1 287 ? -12.616 1.627 -23.843 1.00 35.16 287 ALA A CA 1
ATOM 2177 C C . ALA A 1 287 ? -12.665 0.158 -24.298 1.00 35.16 287 ALA A C 1
ATOM 2179 O O . ALA A 1 287 ? -12.611 -0.122 -25.496 1.00 35.16 287 ALA A O 1
ATOM 2180 N N . SER A 1 288 ? -12.763 -0.747 -23.320 1.00 34.84 288 SER A N 1
ATOM 2181 C CA . SER A 1 288 ? -12.794 -2.204 -23.459 1.00 34.84 288 SER A CA 1
ATOM 2182 C C . SER A 1 288 ? -13.357 -2.690 -24.803 1.00 34.84 288 SER A C 1
ATOM 2184 O O . SER A 1 288 ? -14.568 -2.636 -25.038 1.00 34.84 288 SER A O 1
ATOM 2186 N N . SER A 1 289 ? -12.503 -3.243 -25.664 1.00 29.05 289 SER A N 1
ATOM 2187 C CA . SER A 1 289 ? -12.967 -4.234 -26.628 1.00 29.05 289 SER A CA 1
ATOM 2188 C C . SER A 1 289 ? -12.984 -5.579 -25.915 1.00 29.05 289 SER A C 1
ATOM 2190 O O . SER A 1 289 ? -11.933 -6.128 -25.599 1.00 29.05 289 SER A O 1
ATOM 2192 N N . THR A 1 290 ? -14.191 -6.063 -25.640 1.00 29.70 290 THR A N 1
ATOM 2193 C CA . THR A 1 290 ? -14.514 -7.447 -25.274 1.00 29.70 290 THR A CA 1
ATOM 2194 C C . THR A 1 290 ? -13.550 -8.468 -25.888 1.00 29.70 290 THR A C 1
ATOM 2196 O O . THR A 1 290 ? -13.477 -8.561 -27.118 1.00 29.70 290 THR A O 1
ATOM 2199 N N . LEU A 1 291 ? -12.895 -9.257 -25.035 1.00 27.88 291 LEU A N 1
ATOM 2200 C CA . LEU A 1 291 ? -12.471 -10.625 -25.341 1.00 27.88 291 LEU A CA 1
ATOM 2201 C C . LEU A 1 291 ? -13.337 -11.590 -24.530 1.00 27.88 291 LEU A C 1
ATOM 2203 O O . LEU A 1 291 ? -13.556 -11.302 -23.333 1.00 27.88 291 LEU A O 1
#

Sequence (291 aa):
MKLTVPFDPAPDADGYYYFAQKTAGNAWQAGNVQAMAPVVVDWVDIGDAMESSPVKLGRFVRLELALYDQLDAPMRAYTMTQLSEQTGPNEVQGVRAKQSSVNITENSGDIDALTGTTYQSSFATVYAPMMELTIQKFTTLTPSDDQLTGLRWDGDNQVWVGDGIGSEDVAASTQFGSELNVGGKVINGVSDKPFRYTDAGLYRVTFSLPDNIPVSFTAGTQIGDYNEESRAFDPVTEGRQTIVVADGELGVGNADTHNGLLYVDMLVPSEVGGEGEDQIAQIFYPASSTL

Radius of gyration: 21.62 Å; chains: 1; bounding box: 44×43×59 Å

Foldseek 3Di:
DAAADFPDPAAPPVQKTWGWPPDVRDDDAWDDDDDPFFAEFQEKEQDPQQFPDAAAAPDFTWGKMWTKGQAPFFTKDFDKDFPDPDDDPPTTITFIWHCVCHPPPVPPPPVVRCVRTMDGARMATDFQFPWDKFKWFFDPDDLQDPPQVFWFAALVLRDIDGPGIDPDRPCPVWDWGWDQDSSRGIMITTPDDGDHHNDFGKMKMKIFAFPPDSYAYAPSHAYFHQDSVVSDTDHSPGGFDKDKDAQPDRHDDPDPGTSIMIITMHGHDPDDDVCVCVVSSCSNDDPDDDD

Secondary structure (DSSP, 8-state):
-B--S-SSSS--TTSEEEEETT-TT-B--------SSPEEP-EEE--HHHHTSPP-TTSEE--EEEEEEEEEEEEEEE-EEE-SS--STT--EEEEEEGGGTT--TT---GGGGTTTEEEEEEEE---TT-EEEEEEESS--TTS-SSTT-EEETTTTEEESTTEEEEETTTTSEEEEEE-TTS-EEEEEESS-EE--S-EEEEEEEEEETTSSEE--TT-EEEEEETTTTEEEE--SSS-EEEE-TTSSBSTT---EEEEEEEEEEE-SS--TTTTHHHHHHH--S----

pLDDT: mean 79.79, std 15.58, range [27.88, 97.38]

Organism: NCBI:txid1574623